Protein AF-A0A1V5FEP0-F1 (afdb_monomer_lite)

Sequence (268 aa):
MAWHTCRFVDAVAAAGKAEYPLPMFANAWLINAPTQKPGVYPSGGPVDRMLDIWMAGAPHLDALAPDIYRPDFRAVCQAYVHAGNPLVIPEARRDERCASTALYAIGEHEAVMFAPFGIDSIELPHPLTETYRALGEIAPLLLERRGKKMTAGFYQEKDQEEWTRDLGIFRLRVKTRSPLKEGAAPGGAIVVALEKDEYLIAGQGLNFEFESLDAGRPNAELLWVDEGDFRRGQWIAGRRLNGDENGHGQWINLDNTMQIVKAKIFAY

Radius of gyration: 20.27 Å; chains: 1; bounding box: 51×40×59 Å

Structure (mmCIF, N/CA/C/O backbone):
data_AF-A0A1V5FEP0-F1
#
_entry.id   AF-A0A1V5FEP0-F1
#
loop_
_atom_site.group_PDB
_atom_site.id
_atom_site.type_symbol
_atom_site.label_atom_id
_atom_site.label_alt_id
_atom_site.label_comp_id
_atom_site.label_asym_id
_atom_site.label_entity_id
_atom_site.label_seq_id
_atom_site.pdbx_PDB_ins_code
_atom_site.Cartn_x
_atom_site.Cartn_y
_atom_site.Cartn_z
_atom_site.occupancy
_atom_site.B_iso_or_equiv
_atom_site.auth_seq_id
_atom_site.auth_comp_id
_atom_site.auth_asym_id
_atom_site.auth_atom_id
_atom_site.pdbx_PDB_model_num
ATOM 1 N N . MET A 1 1 ? 12.708 7.725 -28.765 1.00 93.12 1 MET A N 1
ATOM 2 C CA . MET A 1 1 ? 13.351 6.642 -27.990 1.00 93.12 1 MET A CA 1
ATOM 3 C C . MET A 1 1 ? 12.313 5.706 -27.388 1.00 93.12 1 MET A C 1
ATOM 5 O O . MET A 1 1 ? 12.229 4.594 -27.879 1.00 93.12 1 MET A O 1
ATOM 9 N N . ALA A 1 2 ? 11.470 6.163 -26.447 1.00 97.12 2 ALA A N 1
ATOM 10 C CA . ALA A 1 2 ? 10.483 5.318 -25.751 1.00 97.12 2 ALA A CA 1
ATOM 11 C C . ALA A 1 2 ? 9.663 4.398 -26.672 1.00 97.12 2 ALA A C 1
ATOM 13 O O . ALA A 1 2 ? 9.635 3.202 -26.429 1.00 97.12 2 ALA A O 1
ATOM 14 N N . TRP A 1 3 ? 9.115 4.922 -27.778 1.00 98.25 3 TRP A N 1
ATOM 15 C CA . TRP A 1 3 ? 8.384 4.115 -28.767 1.00 98.25 3 TRP A CA 1
ATOM 16 C C . TRP A 1 3 ? 9.185 2.921 -29.313 1.00 98.25 3 TRP A C 1
ATOM 18 O O . TRP A 1 3 ? 8.680 1.810 -29.401 1.00 98.25 3 TRP A O 1
ATOM 28 N N . HIS A 1 4 ? 10.452 3.122 -29.673 1.00 98.25 4 HIS A N 1
ATOM 29 C CA . HIS A 1 4 ? 11.275 2.032 -30.201 1.00 98.25 4 HIS A CA 1
ATOM 30 C C . HIS A 1 4 ? 11.676 1.046 -29.101 1.00 98.25 4 HIS A C 1
ATOM 32 O O . HIS A 1 4 ? 11.689 -0.157 -29.346 1.00 98.25 4 HIS A O 1
ATOM 38 N N . THR A 1 5 ? 11.959 1.543 -27.893 1.00 98.38 5 THR A N 1
ATOM 39 C CA . THR A 1 5 ? 12.262 0.703 -26.729 1.00 98.38 5 THR A CA 1
ATOM 40 C C . THR A 1 5 ? 11.073 -0.187 -26.370 1.00 98.38 5 THR A C 1
ATOM 42 O O . THR A 1 5 ? 11.243 -1.400 -26.285 1.00 98.38 5 THR A O 1
ATOM 45 N N . CYS A 1 6 ? 9.868 0.373 -26.228 1.00 98.44 6 CYS A N 1
ATOM 46 C CA . CYS A 1 6 ? 8.688 -0.413 -25.872 1.00 98.44 6 CYS A CA 1
ATOM 47 C C . CYS A 1 6 ? 8.311 -1.406 -26.981 1.00 98.44 6 CYS A C 1
ATOM 49 O O . CYS A 1 6 ? 8.062 -2.563 -26.673 1.00 98.44 6 CYS A O 1
ATOM 51 N N . ARG A 1 7 ? 8.394 -1.026 -28.268 1.00 98.75 7 ARG A N 1
ATOM 52 C CA . ARG A 1 7 ? 8.186 -1.952 -29.401 1.00 98.75 7 ARG A CA 1
ATOM 53 C C . ARG A 1 7 ? 9.156 -3.136 -29.396 1.00 98.75 7 ARG A C 1
ATOM 55 O O . ARG A 1 7 ? 8.765 -4.241 -29.765 1.00 98.75 7 ARG A O 1
ATOM 62 N N . PHE A 1 8 ? 10.415 -2.905 -29.023 1.00 98.75 8 PHE A N 1
ATOM 63 C CA . PHE A 1 8 ? 11.402 -3.976 -28.893 1.00 98.75 8 PHE A CA 1
ATOM 64 C C . PHE A 1 8 ? 11.050 -4.908 -27.730 1.00 98.75 8 PHE A C 1
ATOM 66 O O . PHE A 1 8 ? 10.985 -6.120 -27.918 1.00 98.75 8 PHE A O 1
ATOM 73 N N . VAL A 1 9 ? 10.779 -4.344 -26.548 1.00 98.75 9 VAL A N 1
ATOM 74 C CA . VAL A 1 9 ? 10.397 -5.117 -25.356 1.00 98.75 9 VAL A CA 1
ATOM 75 C C . VAL A 1 9 ? 9.117 -5.918 -25.607 1.00 98.75 9 VAL A C 1
ATOM 77 O O . VAL A 1 9 ? 9.045 -7.081 -25.229 1.00 98.75 9 VAL A O 1
ATOM 80 N N . ASP A 1 10 ? 8.146 -5.346 -26.316 1.00 98.88 10 ASP A N 1
ATOM 81 C CA . ASP A 1 10 ? 6.913 -6.024 -26.715 1.00 98.88 10 ASP A CA 1
ATOM 82 C C . ASP A 1 10 ? 7.162 -7.249 -27.591 1.00 98.88 10 ASP A C 1
ATOM 84 O O . ASP A 1 10 ? 6.561 -8.291 -27.368 1.00 98.88 10 ASP A O 1
ATOM 88 N N . ALA A 1 11 ? 8.065 -7.146 -28.571 1.00 98.88 11 ALA A N 1
ATOM 89 C CA . ALA A 1 11 ? 8.408 -8.279 -29.426 1.00 98.88 11 ALA A CA 1
ATOM 90 C C . ALA A 1 11 ? 9.018 -9.432 -28.611 1.00 98.88 11 ALA A C 1
ATOM 92 O O . ALA A 1 11 ? 8.712 -10.596 -28.867 1.00 98.88 11 ALA A O 1
ATOM 93 N N . VAL A 1 12 ? 9.834 -9.109 -27.600 1.00 98.81 12 VAL A N 1
ATOM 94 C CA . VAL A 1 12 ? 10.383 -10.094 -26.656 1.00 98.81 12 VAL A CA 1
ATOM 95 C C . VAL A 1 12 ? 9.274 -10.698 -25.791 1.00 98.81 12 VAL A C 1
ATOM 97 O O . VAL A 1 12 ? 9.203 -11.920 -25.667 1.00 98.81 12 VAL A O 1
ATOM 100 N N . ALA A 1 13 ? 8.384 -9.872 -25.234 1.00 98.81 13 ALA A N 1
ATOM 101 C CA . ALA A 1 13 ? 7.265 -10.330 -24.412 1.00 98.81 13 ALA A CA 1
ATOM 102 C C . ALA A 1 13 ? 6.304 -11.235 -25.200 1.00 98.81 13 ALA A C 1
ATOM 104 O O . ALA A 1 13 ? 5.928 -12.301 -24.718 1.00 98.81 13 ALA A O 1
ATOM 105 N N . ALA A 1 14 ? 5.963 -10.860 -26.435 1.00 98.88 14 ALA A N 1
ATOM 106 C CA . ALA A 1 14 ? 5.117 -11.646 -27.329 1.00 98.88 14 ALA A CA 1
ATOM 107 C C . ALA A 1 14 ? 5.735 -13.016 -27.640 1.00 98.88 14 ALA A C 1
ATOM 109 O O . ALA A 1 14 ? 5.053 -14.035 -27.531 1.00 98.88 14 ALA A O 1
ATOM 110 N N . ALA A 1 15 ? 7.032 -13.053 -27.970 1.00 98.88 15 ALA A N 1
ATOM 111 C CA . ALA A 1 15 ? 7.745 -14.304 -28.218 1.00 98.88 15 ALA A CA 1
ATOM 112 C C . ALA A 1 15 ? 7.788 -15.194 -26.965 1.00 98.88 15 ALA A C 1
ATOM 114 O O . ALA A 1 15 ? 7.505 -16.384 -27.048 1.00 98.88 15 ALA A O 1
ATOM 115 N N . GLY A 1 16 ? 8.071 -14.622 -25.790 1.00 98.81 16 GLY A N 1
ATOM 116 C CA . GLY A 1 16 ? 8.076 -15.370 -24.532 1.00 98.81 16 GLY A CA 1
ATOM 117 C C . GLY A 1 16 ? 6.695 -15.918 -24.160 1.00 98.81 16 GLY A C 1
ATOM 118 O O . GLY A 1 16 ? 6.576 -17.083 -23.788 1.00 98.81 16 GLY A O 1
ATOM 119 N N . LYS A 1 17 ? 5.636 -15.113 -24.314 1.00 98.81 17 LYS A N 1
ATOM 120 C CA . LYS A 1 17 ? 4.258 -15.542 -24.037 1.00 98.81 17 LYS A CA 1
ATOM 121 C C . LYS A 1 17 ? 3.748 -16.605 -25.015 1.00 98.81 17 LYS A C 1
ATOM 123 O O . LYS A 1 17 ? 2.885 -17.386 -24.622 1.00 98.81 17 LYS A O 1
ATOM 128 N N . ALA A 1 18 ? 4.266 -16.654 -26.246 1.00 98.75 18 ALA A N 1
ATOM 129 C CA . ALA A 1 18 ? 3.945 -17.712 -27.205 1.00 98.75 18 ALA A CA 1
ATOM 130 C C . ALA A 1 18 ? 4.449 -19.093 -26.747 1.00 98.75 18 ALA A C 1
ATOM 132 O O . ALA A 1 18 ? 3.792 -20.094 -27.019 1.00 98.75 18 ALA A O 1
ATOM 133 N N . GLU A 1 19 ? 5.568 -19.134 -26.018 1.00 98.75 19 GLU A N 1
ATOM 134 C CA . GLU A 1 19 ? 6.111 -20.364 -25.428 1.00 98.75 19 GLU A CA 1
ATOM 135 C C . GLU A 1 19 ? 5.459 -20.685 -24.076 1.00 98.75 19 GLU A C 1
ATOM 137 O O . GLU A 1 19 ? 5.030 -21.813 -23.831 1.00 98.75 19 GLU A O 1
ATOM 142 N N . TYR A 1 20 ? 5.373 -19.694 -23.180 1.00 98.50 20 TYR A N 1
ATOM 143 C CA . TYR A 1 20 ? 4.755 -19.862 -21.867 1.00 98.50 20 TYR A CA 1
ATOM 144 C C . TYR A 1 20 ? 4.171 -18.536 -21.342 1.00 98.50 20 TYR A C 1
ATOM 146 O O . TYR A 1 20 ? 4.926 -17.628 -20.978 1.00 98.50 20 TYR A O 1
ATOM 154 N N . PRO A 1 21 ? 2.832 -18.389 -21.272 1.00 98.19 21 PRO A N 1
ATOM 155 C CA . PRO A 1 21 ? 2.166 -17.102 -21.066 1.00 98.19 21 PRO A CA 1
ATOM 156 C C . PRO A 1 21 ? 2.131 -16.657 -19.593 1.00 98.19 21 PRO A C 1
ATOM 158 O O . PRO A 1 21 ? 1.067 -16.400 -19.032 1.00 98.19 21 PRO A O 1
ATOM 161 N N . LEU A 1 22 ? 3.294 -16.536 -18.950 1.00 98.50 22 LEU A N 1
ATOM 162 C CA . LEU A 1 22 ? 3.397 -15.920 -17.624 1.00 98.50 22 LEU A CA 1
ATOM 163 C C . LEU A 1 22 ? 3.111 -14.410 -17.681 1.00 98.50 22 LEU A C 1
ATOM 165 O O . LEU A 1 22 ? 3.344 -13.782 -18.722 1.00 98.50 22 LEU A O 1
ATOM 169 N N . PRO A 1 23 ? 2.644 -13.803 -16.572 1.00 98.38 23 PRO A N 1
ATOM 170 C CA . PRO A 1 23 ? 2.617 -12.354 -16.433 1.00 98.38 23 PRO A CA 1
ATOM 171 C C . PRO A 1 23 ? 4.016 -11.748 -16.601 1.00 98.38 23 PRO A C 1
ATOM 173 O O . PRO A 1 23 ? 4.990 -12.261 -16.050 1.00 98.38 23 PRO A O 1
ATOM 176 N N . MET A 1 24 ? 4.115 -10.656 -17.354 1.00 98.75 24 MET A N 1
ATOM 177 C CA . MET A 1 24 ? 5.352 -9.933 -17.639 1.00 98.75 24 MET A CA 1
ATOM 178 C C . MET A 1 24 ? 5.153 -8.440 -17.390 1.00 98.75 24 MET A C 1
ATOM 180 O O . MET A 1 24 ? 4.094 -7.886 -17.676 1.00 98.75 24 MET A O 1
ATOM 184 N N . PHE A 1 25 ? 6.187 -7.772 -16.892 1.00 98.62 25 PHE A N 1
ATOM 185 C CA . PHE A 1 25 ? 6.181 -6.329 -16.677 1.00 98.62 25 PHE A CA 1
ATOM 186 C C . PHE A 1 25 ? 7.517 -5.716 -17.092 1.00 98.62 25 PHE A C 1
ATOM 188 O O . PHE A 1 25 ? 8.520 -6.418 -17.217 1.00 98.62 25 PHE A O 1
ATOM 195 N N . ALA A 1 26 ? 7.528 -4.399 -17.287 1.00 98.56 26 ALA A N 1
ATOM 196 C CA . ALA A 1 26 ? 8.756 -3.622 -17.431 1.00 98.56 26 ALA A CA 1
ATOM 197 C C . ALA A 1 26 ? 8.890 -2.655 -16.253 1.00 98.56 26 ALA A C 1
ATOM 199 O O . ALA A 1 26 ? 7.959 -1.896 -15.969 1.00 98.56 26 ALA A O 1
ATOM 200 N N . ASN A 1 27 ? 10.039 -2.684 -15.576 1.00 98.19 27 ASN A N 1
ATOM 201 C CA . ASN A 1 27 ? 10.326 -1.754 -14.493 1.00 98.19 27 ASN A CA 1
ATOM 202 C C . ASN A 1 27 ? 10.841 -0.402 -15.009 1.00 98.19 27 ASN A C 1
ATOM 204 O O . ASN A 1 27 ? 11.353 -0.280 -16.128 1.00 98.19 27 ASN A O 1
ATOM 208 N N . ALA A 1 28 ? 10.677 0.633 -14.191 1.00 97.88 28 ALA A N 1
ATOM 209 C CA . ALA A 1 28 ? 11.000 2.006 -14.526 1.00 97.88 28 ALA A CA 1
ATOM 210 C C . ALA A 1 28 ? 11.952 2.618 -13.500 1.00 97.88 28 ALA A C 1
ATOM 212 O O . ALA A 1 28 ? 11.555 2.954 -12.382 1.00 97.88 28 ALA A O 1
ATOM 213 N N . TRP A 1 29 ? 13.164 2.935 -13.958 1.00 96.06 29 TRP A N 1
ATOM 214 C CA . TRP A 1 29 ? 14.006 3.913 -13.282 1.00 96.06 29 TRP A CA 1
ATOM 215 C C . TRP A 1 29 ? 13.354 5.296 -13.399 1.00 96.06 29 TRP A C 1
ATOM 217 O O . TRP A 1 29 ? 13.351 5.935 -14.458 1.00 96.06 29 TRP A O 1
ATOM 227 N N . LEU A 1 30 ? 12.813 5.765 -12.277 1.00 95.44 30 LEU A N 1
ATOM 228 C CA . LEU A 1 30 ? 12.080 7.021 -12.180 1.00 95.44 30 LEU A CA 1
ATOM 229 C C . LEU A 1 30 ? 12.950 8.264 -12.390 1.00 95.44 30 LEU A C 1
ATOM 231 O O . LEU A 1 30 ? 14.139 8.322 -12.077 1.00 95.44 30 LEU A O 1
ATOM 235 N N . ILE A 1 31 ? 12.303 9.321 -12.865 1.00 92.19 31 ILE A N 1
ATOM 236 C CA . ILE A 1 31 ? 12.893 10.656 -12.909 1.00 92.19 31 ILE A CA 1
ATOM 237 C C . ILE A 1 31 ? 12.947 11.194 -11.475 1.00 92.19 31 ILE A C 1
ATOM 239 O O . ILE A 1 31 ? 11.934 11.166 -10.780 1.00 92.19 31 ILE A O 1
ATOM 243 N N . ASN A 1 32 ? 14.100 11.700 -11.032 1.00 86.88 32 ASN A N 1
ATOM 244 C CA . ASN A 1 32 ? 14.289 12.154 -9.647 1.00 86.88 32 ASN A CA 1
ATOM 245 C C . ASN A 1 32 ? 13.958 13.637 -9.440 1.00 86.88 32 ASN A C 1
ATOM 247 O O . ASN A 1 32 ? 13.706 14.059 -8.316 1.00 86.88 32 ASN A O 1
ATOM 251 N N . ALA A 1 33 ? 13.954 14.434 -10.510 1.00 83.69 33 ALA A N 1
ATOM 252 C CA . ALA A 1 33 ? 13.556 15.836 -10.464 1.00 83.69 33 ALA A CA 1
ATOM 253 C C . ALA A 1 33 ? 12.775 16.217 -11.732 1.00 83.69 33 ALA A C 1
ATOM 255 O O . ALA A 1 33 ? 13.208 15.850 -12.827 1.00 83.69 33 ALA A O 1
ATOM 256 N N . PRO A 1 34 ? 11.688 17.008 -11.646 1.00 79.19 34 PRO A N 1
ATOM 257 C CA . PRO A 1 34 ? 10.898 17.402 -12.820 1.00 79.19 34 PRO A CA 1
ATOM 258 C C . PRO A 1 34 ? 11.720 18.067 -13.937 1.00 79.19 34 PRO A C 1
ATOM 260 O O . PRO A 1 34 ? 11.423 17.914 -15.121 1.00 79.19 34 PRO A O 1
ATOM 263 N N . THR A 1 35 ? 12.788 18.777 -13.566 1.00 87.06 35 THR A N 1
ATOM 264 C CA . THR A 1 35 ? 13.702 19.481 -14.479 1.00 87.06 35 THR A CA 1
ATOM 265 C C . THR A 1 35 ? 14.776 18.580 -15.097 1.00 87.06 35 THR A C 1
ATOM 267 O O . THR A 1 35 ? 15.526 19.024 -15.971 1.00 87.06 35 THR A O 1
ATOM 270 N N . GLN A 1 36 ? 14.872 17.318 -14.670 1.00 89.44 36 GLN A N 1
ATOM 271 C CA . GLN A 1 36 ? 15.871 16.380 -15.164 1.00 89.44 36 GLN A CA 1
ATOM 272 C C . GLN A 1 36 ? 15.595 16.040 -16.636 1.00 89.44 36 GLN A C 1
ATOM 274 O O . GLN A 1 36 ? 14.531 15.533 -17.019 1.00 89.44 36 GLN A O 1
ATOM 279 N N . LYS A 1 37 ? 16.584 16.333 -17.484 1.00 91.31 37 LYS A N 1
ATOM 280 C CA . LYS A 1 37 ? 16.488 16.140 -18.932 1.00 91.31 37 LYS A CA 1
ATOM 281 C C . LYS A 1 37 ? 16.623 14.654 -19.305 1.00 91.31 37 LYS A C 1
ATOM 283 O O . LYS A 1 37 ? 17.386 13.932 -18.656 1.00 91.31 37 LYS A O 1
ATOM 288 N N . PRO A 1 38 ? 15.929 14.187 -20.362 1.00 89.75 38 PRO A N 1
ATOM 289 C CA . PRO A 1 38 ? 16.172 12.873 -20.952 1.00 89.75 38 PRO A CA 1
ATOM 290 C C . PRO A 1 38 ? 17.660 12.677 -21.264 1.00 89.75 38 PRO A C 1
ATOM 292 O O . PRO A 1 38 ? 18.295 13.578 -21.806 1.00 89.75 38 PRO A O 1
ATOM 295 N N . GLY A 1 39 ? 18.210 11.521 -20.886 1.00 87.88 39 GLY A N 1
ATOM 296 C CA . GLY A 1 39 ? 19.640 11.214 -21.005 1.00 87.88 39 GLY A CA 1
ATOM 297 C C . GLY A 1 39 ? 20.430 11.434 -19.711 1.00 87.88 39 GLY A C 1
ATOM 298 O O . GLY A 1 39 ? 21.485 10.833 -19.554 1.00 87.88 39 GLY A O 1
ATOM 299 N N . VAL A 1 40 ? 19.906 12.225 -18.763 1.00 90.38 40 VAL A N 1
ATOM 300 C CA . VAL A 1 40 ? 20.414 12.268 -17.376 1.00 90.38 40 VAL A CA 1
ATOM 301 C C . VAL A 1 40 ? 19.796 11.142 -16.539 1.00 90.38 40 VAL A C 1
ATOM 303 O O . VAL A 1 40 ? 20.449 10.583 -15.669 1.00 90.38 40 VAL A O 1
ATOM 306 N N . TYR A 1 41 ? 18.530 10.815 -16.795 1.00 89.94 41 TYR A N 1
ATOM 307 C CA . TYR A 1 41 ? 17.916 9.536 -16.419 1.00 89.94 41 TYR A CA 1
ATOM 308 C C . TYR A 1 41 ? 17.877 8.637 -17.672 1.00 89.94 41 TYR A C 1
ATOM 310 O O . TYR A 1 41 ? 17.944 9.181 -18.788 1.00 89.94 41 TYR A O 1
ATOM 318 N N . PRO A 1 42 ? 17.754 7.301 -17.539 1.00 90.44 42 PRO A N 1
ATOM 319 C CA . PRO A 1 42 ? 17.714 6.392 -18.686 1.00 90.44 42 PRO A CA 1
ATOM 320 C C . PRO A 1 42 ? 16.485 6.676 -19.562 1.00 90.44 42 PRO A C 1
ATOM 322 O O . PRO A 1 42 ? 15.363 6.236 -19.308 1.00 90.44 42 PRO A O 1
ATOM 325 N N . SER A 1 43 ? 16.696 7.474 -20.610 1.00 94.25 43 SER A N 1
ATOM 326 C CA . SER A 1 43 ? 15.636 7.866 -21.530 1.00 94.25 43 SER A CA 1
ATOM 327 C C . SER A 1 43 ? 15.167 6.658 -22.328 1.00 94.25 43 SER A C 1
ATOM 329 O O . SER A 1 43 ? 15.967 5.966 -22.948 1.00 94.25 43 SER A O 1
ATOM 331 N N . GLY A 1 44 ? 13.855 6.449 -22.358 1.00 95.56 44 GLY A N 1
ATOM 332 C CA . GLY A 1 44 ? 13.233 5.354 -23.092 1.00 95.56 44 GLY A CA 1
ATOM 333 C C . GLY A 1 44 ? 12.352 4.483 -22.213 1.00 95.56 44 GLY A C 1
ATOM 334 O O . GLY A 1 44 ? 11.371 3.977 -22.737 1.00 95.56 44 GLY A O 1
ATOM 335 N N . GLY A 1 45 ? 12.641 4.377 -20.911 1.00 97.38 45 GLY A N 1
ATOM 336 C CA . GLY A 1 45 ? 11.880 3.554 -19.963 1.00 97.38 45 GLY A CA 1
ATOM 337 C C . GLY A 1 45 ? 10.431 4.015 -19.717 1.00 97.38 45 GLY A C 1
ATOM 338 O O . GLY A 1 45 ? 10.078 5.142 -20.096 1.00 97.38 45 GLY A O 1
ATOM 339 N N . PRO A 1 46 ? 9.606 3.171 -19.064 1.00 97.50 46 PRO A N 1
ATOM 340 C CA . PRO A 1 46 ? 8.190 3.430 -18.791 1.00 97.50 46 PRO A CA 1
ATOM 341 C C . PRO A 1 46 ? 7.981 4.377 -17.602 1.00 97.50 46 PRO A C 1
ATOM 343 O O . PRO A 1 46 ? 7.237 4.082 -16.678 1.00 97.50 46 PRO A O 1
ATOM 346 N N . VAL A 1 47 ? 8.657 5.527 -17.617 1.00 96.38 47 VAL A N 1
ATOM 347 C CA . VAL A 1 47 ? 8.443 6.590 -16.624 1.00 96.38 47 VAL A CA 1
ATOM 348 C C . VAL A 1 47 ? 7.014 7.135 -16.714 1.00 96.38 47 VAL A C 1
ATOM 350 O O . VAL A 1 47 ? 6.415 7.100 -17.788 1.00 96.38 47 VAL A O 1
ATOM 353 N N . ASP A 1 48 ? 6.513 7.709 -15.620 1.00 94.00 48 ASP A N 1
ATOM 354 C CA . ASP A 1 48 ? 5.169 8.300 -15.478 1.00 94.00 48 ASP A CA 1
ATOM 355 C C . ASP A 1 48 ? 4.683 9.095 -16.709 1.00 94.00 48 ASP A C 1
ATOM 357 O O . ASP A 1 48 ? 3.617 8.829 -17.257 1.00 94.00 48 ASP A O 1
ATOM 361 N N . ARG A 1 49 ? 5.501 10.010 -17.238 1.00 93.38 49 ARG A N 1
ATOM 362 C CA . ARG A 1 49 ? 5.157 10.829 -18.416 1.00 93.38 49 ARG A CA 1
ATOM 363 C C . ARG A 1 49 ? 5.124 10.079 -19.755 1.00 93.38 49 ARG A C 1
ATOM 365 O O . ARG A 1 49 ? 4.780 10.679 -20.767 1.00 93.38 49 ARG A O 1
ATOM 372 N N . MET A 1 50 ? 5.556 8.820 -19.793 1.00 96.56 50 MET A N 1
ATOM 373 C CA . MET A 1 50 ? 5.634 7.973 -20.992 1.00 96.56 50 MET A CA 1
ATOM 374 C C . MET A 1 50 ? 4.728 6.737 -20.909 1.00 96.56 50 MET A C 1
ATOM 376 O O . MET A 1 50 ? 4.778 5.913 -21.824 1.00 96.56 50 MET A O 1
ATOM 380 N N . LEU A 1 51 ? 3.909 6.605 -19.860 1.00 97.88 51 LEU A N 1
ATOM 381 C CA . LEU A 1 51 ? 3.047 5.439 -19.655 1.00 97.88 51 LEU A CA 1
ATOM 382 C C . LEU A 1 51 ? 2.131 5.178 -20.856 1.00 97.88 51 LEU A C 1
ATOM 384 O O . LEU A 1 51 ? 2.135 4.065 -21.368 1.00 97.88 51 LEU A O 1
ATOM 388 N N . ASP A 1 52 ? 1.458 6.199 -21.394 1.00 98.25 52 ASP A N 1
ATOM 389 C CA . ASP A 1 52 ? 0.570 6.042 -22.561 1.00 98.25 52 ASP A CA 1
ATOM 390 C C . ASP A 1 52 ? 1.302 5.501 -23.801 1.00 98.25 52 ASP A C 1
ATOM 392 O O . ASP A 1 52 ? 0.792 4.645 -24.524 1.00 98.25 52 ASP A O 1
ATOM 396 N N . ILE A 1 53 ? 2.534 5.965 -24.037 1.00 98.38 53 ILE A N 1
ATOM 397 C CA . ILE A 1 53 ? 3.364 5.506 -25.160 1.00 98.38 53 ILE A CA 1
ATOM 398 C C . ILE A 1 53 ? 3.772 4.044 -24.969 1.00 98.38 53 ILE A C 1
ATOM 400 O O . ILE A 1 53 ? 3.811 3.278 -25.933 1.00 98.38 53 ILE A O 1
ATOM 404 N N . TRP A 1 54 ? 4.088 3.652 -23.735 1.00 98.62 54 TRP A N 1
ATOM 405 C CA . TRP A 1 54 ? 4.440 2.276 -23.409 1.00 98.62 54 TRP A CA 1
ATOM 406 C C . TRP A 1 54 ? 3.239 1.340 -23.481 1.00 98.62 54 TRP A C 1
ATOM 408 O O . TRP A 1 54 ? 3.360 0.285 -24.091 1.00 98.62 54 TRP A O 1
ATOM 418 N N . MET A 1 55 ? 2.078 1.743 -22.966 1.00 98.25 55 MET A N 1
ATOM 419 C CA . MET A 1 55 ? 0.842 0.961 -23.064 1.00 98.25 55 MET A CA 1
ATOM 420 C C . MET A 1 55 ? 0.418 0.755 -24.521 1.00 98.25 55 MET A C 1
ATOM 422 O O . MET A 1 55 ? 0.023 -0.343 -24.900 1.00 98.25 55 MET A O 1
ATOM 426 N N . ALA A 1 56 ? 0.559 1.780 -25.367 1.00 98.38 56 ALA A N 1
ATOM 427 C CA . ALA A 1 56 ? 0.260 1.661 -26.792 1.00 98.38 56 ALA A CA 1
ATOM 428 C C . ALA A 1 56 ? 1.296 0.819 -27.558 1.00 98.38 56 ALA A C 1
ATOM 430 O O . ALA A 1 56 ? 0.950 0.096 -28.491 1.00 98.38 56 ALA A O 1
ATOM 431 N N . GLY A 1 57 ? 2.580 0.943 -27.212 1.00 98.56 57 GLY A N 1
ATOM 432 C CA . GLY A 1 57 ? 3.666 0.300 -27.952 1.00 98.56 57 GLY A CA 1
ATOM 433 C C . GLY A 1 57 ? 4.036 -1.106 -27.472 1.00 98.56 57 GLY A C 1
ATOM 434 O O . GLY A 1 57 ? 4.667 -1.837 -28.240 1.00 98.56 57 GLY A O 1
ATOM 435 N N . ALA A 1 58 ? 3.637 -1.485 -26.254 1.00 98.69 58 ALA A N 1
ATOM 436 C CA . ALA A 1 58 ? 3.904 -2.786 -25.646 1.00 98.69 58 ALA A CA 1
ATOM 437 C C . ALA A 1 58 ? 2.659 -3.481 -25.061 1.00 98.69 58 ALA A C 1
ATOM 439 O O . ALA A 1 58 ? 2.619 -3.757 -23.860 1.00 98.69 58 ALA A O 1
ATOM 440 N N . PRO A 1 59 ? 1.648 -3.794 -25.895 1.00 98.31 59 PRO A N 1
ATOM 441 C CA . PRO A 1 59 ? 0.400 -4.413 -25.444 1.00 98.31 59 PRO A CA 1
ATOM 442 C C . PRO A 1 59 ? 0.556 -5.836 -24.881 1.00 98.31 59 PRO A C 1
ATOM 444 O O . PRO A 1 59 ? -0.381 -6.332 -24.264 1.00 98.31 59 PRO A O 1
ATOM 447 N N . HIS A 1 60 ? 1.693 -6.512 -25.088 1.00 98.75 60 HIS A N 1
ATOM 448 C CA . HIS A 1 60 ? 1.949 -7.829 -24.497 1.00 98.75 60 HIS A CA 1
ATOM 449 C C . HIS A 1 60 ? 2.538 -7.760 -23.079 1.00 98.75 60 HIS A C 1
ATOM 451 O O . HIS A 1 60 ? 2.775 -8.810 -22.487 1.00 98.75 60 HIS A O 1
ATOM 457 N N . LEU A 1 61 ? 2.798 -6.572 -22.521 1.00 98.69 61 LEU A N 1
ATOM 458 C CA . LEU A 1 61 ? 3.140 -6.428 -21.102 1.00 98.69 61 LEU A CA 1
ATOM 459 C C . LEU A 1 61 ? 1.868 -6.287 -20.261 1.00 98.69 61 LEU A C 1
ATOM 461 O O . LEU A 1 61 ? 0.956 -5.550 -20.624 1.00 98.69 61 LEU A O 1
ATOM 465 N N . ASP A 1 62 ? 1.834 -6.955 -19.109 1.00 98.50 62 ASP A N 1
ATOM 466 C CA . ASP A 1 62 ? 0.695 -6.927 -18.184 1.00 98.50 62 ASP A CA 1
ATOM 467 C C . ASP A 1 62 ? 0.786 -5.771 -17.176 1.00 98.50 62 ASP A C 1
ATOM 469 O O . ASP A 1 62 ? -0.219 -5.399 -16.569 1.00 98.50 62 ASP A O 1
ATOM 473 N N . ALA A 1 63 ? 1.986 -5.211 -16.971 1.00 98.50 63 ALA A N 1
ATOM 474 C CA . ALA A 1 63 ? 2.189 -4.052 -16.109 1.00 98.50 63 ALA A CA 1
ATOM 475 C C . ALA A 1 63 ? 3.410 -3.206 -16.503 1.00 98.50 63 ALA A C 1
ATOM 477 O O . ALA A 1 63 ? 4.426 -3.701 -17.002 1.00 98.50 63 ALA A O 1
ATOM 478 N N . LEU A 1 64 ? 3.325 -1.919 -16.187 1.00 98.69 64 LEU A N 1
ATOM 479 C CA . LEU A 1 64 ? 4.438 -0.979 -16.125 1.00 98.69 64 LEU A CA 1
ATOM 480 C C . LEU A 1 64 ? 4.671 -0.632 -14.656 1.00 98.69 64 LEU A C 1
ATOM 482 O O . LEU A 1 64 ? 3.731 -0.265 -13.948 1.00 98.69 64 LEU A O 1
ATOM 486 N N . ALA A 1 65 ? 5.903 -0.789 -14.190 1.00 98.69 65 ALA A N 1
ATOM 487 C CA . ALA A 1 65 ? 6.182 -0.956 -12.771 1.00 98.69 65 ALA A CA 1
ATOM 488 C C . ALA A 1 65 ? 7.234 0.054 -12.278 1.00 98.69 65 ALA A C 1
ATOM 490 O O . ALA A 1 65 ? 8.322 0.105 -12.848 1.00 98.69 65 ALA A O 1
ATOM 491 N N . PRO A 1 66 ? 6.965 0.884 -11.258 1.00 98.50 66 PRO A N 1
ATOM 492 C CA . PRO A 1 66 ? 7.952 1.843 -10.775 1.00 98.50 66 PRO A CA 1
ATOM 493 C C . PRO A 1 66 ? 8.959 1.228 -9.798 1.00 98.50 66 PRO A C 1
ATOM 495 O O . PRO A 1 66 ? 8.568 0.546 -8.851 1.00 98.50 66 PRO A O 1
ATOM 498 N N . ASP A 1 67 ? 10.232 1.601 -9.943 1.00 98.50 67 ASP A N 1
ATOM 499 C CA . ASP A 1 67 ? 11.256 1.378 -8.916 1.00 98.50 67 ASP A CA 1
ATOM 500 C C . ASP A 1 67 ? 11.262 2.572 -7.946 1.00 98.50 67 ASP A C 1
ATOM 502 O O . ASP A 1 67 ? 11.763 3.661 -8.260 1.00 98.50 67 ASP A O 1
ATOM 506 N N . ILE A 1 68 ? 10.647 2.420 -6.768 1.00 97.50 68 ILE A N 1
ATOM 507 C CA . ILE A 1 68 ? 10.336 3.554 -5.886 1.00 97.50 68 ILE A CA 1
ATOM 508 C C . ILE A 1 68 ? 11.393 3.743 -4.791 1.00 97.50 68 ILE A C 1
ATOM 510 O O . ILE A 1 68 ? 11.287 3.234 -3.674 1.00 97.50 68 ILE A O 1
ATOM 514 N N . TYR A 1 69 ? 12.378 4.594 -5.083 1.00 95.19 69 TYR A N 1
ATOM 515 C CA . TYR A 1 69 ? 13.360 5.087 -4.100 1.00 95.19 69 TYR A CA 1
ATOM 516 C C . TYR A 1 69 ? 13.136 6.544 -3.668 1.00 95.19 69 TYR A C 1
ATOM 518 O O . TYR A 1 69 ? 13.805 7.040 -2.752 1.00 95.19 69 TYR A O 1
ATOM 526 N N . ARG A 1 70 ? 12.202 7.227 -4.340 1.00 91.75 70 ARG A N 1
ATOM 527 C CA . ARG A 1 70 ? 11.860 8.634 -4.123 1.00 91.75 70 ARG A CA 1
ATOM 528 C C . ARG A 1 70 ? 11.082 8.844 -2.814 1.00 91.75 70 ARG A C 1
ATOM 530 O O . ARG A 1 70 ? 10.384 7.933 -2.372 1.00 91.75 70 ARG A O 1
ATOM 537 N N . PRO A 1 71 ? 11.181 10.037 -2.199 1.00 89.00 71 PRO A N 1
ATOM 538 C CA . PRO A 1 71 ? 10.459 10.345 -0.966 1.00 89.00 71 PRO A CA 1
ATOM 539 C C . PRO A 1 71 ? 8.948 10.527 -1.168 1.00 89.00 71 PRO A C 1
ATOM 541 O O . PRO A 1 71 ? 8.199 10.301 -0.226 1.00 89.00 71 PRO A O 1
ATOM 544 N N . ASP A 1 72 ? 8.495 10.910 -2.364 1.00 91.12 72 ASP A N 1
ATOM 545 C CA . ASP A 1 72 ? 7.083 11.136 -2.696 1.00 91.12 72 ASP A CA 1
ATOM 546 C C . ASP A 1 72 ? 6.379 9.842 -3.136 1.00 91.12 72 ASP A C 1
ATOM 548 O O . ASP A 1 72 ? 5.807 9.730 -4.224 1.00 91.12 72 ASP A O 1
ATOM 552 N N . PHE A 1 73 ? 6.450 8.832 -2.269 1.00 95.12 73 PHE A N 1
ATOM 553 C CA . PHE A 1 73 ? 5.981 7.474 -2.531 1.00 95.12 73 PHE A CA 1
ATOM 554 C C . PHE A 1 73 ? 4.511 7.440 -2.972 1.00 95.12 73 PHE A C 1
ATOM 556 O O . PHE A 1 73 ? 4.159 6.744 -3.931 1.00 95.12 73 PHE A O 1
ATOM 563 N N . ARG A 1 74 ? 3.647 8.222 -2.308 1.00 95.38 74 ARG A N 1
ATOM 564 C CA . ARG A 1 74 ? 2.206 8.254 -2.607 1.00 95.38 74 ARG A CA 1
ATOM 565 C C . ARG A 1 74 ? 1.916 8.778 -4.010 1.00 95.38 74 ARG A C 1
ATOM 567 O O . ARG A 1 74 ? 1.077 8.203 -4.705 1.00 95.38 74 ARG A O 1
ATOM 574 N N . ALA A 1 75 ? 2.617 9.833 -4.422 1.00 95.00 75 ALA A N 1
ATOM 575 C CA . ALA A 1 75 ? 2.461 10.443 -5.740 1.00 95.00 75 ALA A CA 1
ATOM 576 C C . ALA A 1 75 ? 2.901 9.484 -6.852 1.00 95.00 75 ALA A C 1
ATOM 578 O O . ALA A 1 75 ? 2.211 9.355 -7.862 1.00 95.00 75 ALA A O 1
ATOM 579 N N . VAL A 1 76 ? 4.000 8.753 -6.637 1.00 97.06 76 VAL A N 1
ATOM 580 C CA . VAL A 1 76 ? 4.462 7.732 -7.583 1.00 97.06 76 VAL A CA 1
ATOM 581 C C . VAL A 1 76 ? 3.448 6.592 -7.703 1.00 97.06 76 VAL A C 1
ATOM 583 O O . VAL A 1 76 ? 3.091 6.236 -8.820 1.00 97.06 76 VAL A O 1
ATOM 586 N N . CYS A 1 77 ? 2.924 6.059 -6.593 1.00 98.00 77 CYS A N 1
ATOM 587 C CA . CYS A 1 77 ? 1.880 5.026 -6.653 1.00 98.00 77 CYS A CA 1
ATOM 588 C C . CYS A 1 77 ? 0.672 5.500 -7.474 1.00 98.00 77 CYS A C 1
ATOM 590 O O . CYS A 1 77 ? 0.241 4.813 -8.397 1.00 98.00 77 CYS A O 1
ATOM 592 N N . GLN A 1 78 ? 0.184 6.712 -7.192 1.00 96.94 78 GLN A N 1
ATOM 593 C CA . GLN A 1 78 ? -0.956 7.298 -7.894 1.00 96.94 78 GLN A CA 1
ATOM 594 C C . GLN A 1 78 ? -0.703 7.479 -9.396 1.00 96.94 78 GLN A C 1
ATOM 596 O O . GLN A 1 78 ? -1.622 7.288 -10.190 1.00 96.94 78 GLN A O 1
ATOM 601 N N . ALA A 1 79 ? 0.521 7.839 -9.789 1.00 97.56 79 ALA A N 1
ATOM 602 C CA . ALA A 1 79 ? 0.887 8.012 -11.191 1.00 97.56 79 ALA A CA 1
ATOM 603 C C . ALA A 1 79 ? 0.918 6.687 -11.972 1.00 97.56 79 ALA A C 1
ATOM 605 O O . ALA A 1 79 ? 0.692 6.700 -13.177 1.00 97.56 79 ALA A O 1
ATOM 606 N N . TYR A 1 80 ? 1.188 5.556 -11.311 1.00 98.44 80 TYR A N 1
ATOM 607 C CA . TYR A 1 80 ? 1.253 4.239 -11.957 1.00 98.44 80 TYR A CA 1
ATOM 608 C C . TYR A 1 80 ? -0.059 3.450 -11.894 1.00 98.44 80 TYR A C 1
ATOM 610 O O . TYR A 1 80 ? -0.235 2.525 -12.688 1.00 98.44 80 TYR A O 1
ATOM 618 N N . VAL A 1 81 ? -1.013 3.838 -11.042 1.00 96.81 81 VAL A N 1
ATOM 619 C CA . VAL A 1 81 ? -2.423 3.419 -11.166 1.00 96.81 81 VAL A CA 1
ATOM 620 C C . VAL A 1 81 ? -3.078 4.229 -12.289 1.00 96.81 81 VAL A C 1
ATOM 622 O O . VAL A 1 81 ? -3.901 5.118 -12.074 1.00 96.81 81 VAL A O 1
ATOM 625 N N . HIS A 1 82 ? -2.656 3.942 -13.518 1.00 96.31 82 HIS A N 1
ATOM 626 C CA . HIS A 1 82 ? -3.001 4.702 -14.717 1.00 96.31 82 HIS A CA 1
ATOM 627 C C . HIS A 1 82 ? -3.645 3.798 -15.762 1.00 96.31 82 HIS A C 1
ATOM 629 O O . HIS A 1 82 ? -3.116 2.734 -16.063 1.00 96.31 82 HIS A O 1
ATOM 635 N N . ALA A 1 83 ? -4.789 4.213 -16.313 1.00 95.31 83 ALA A N 1
ATOM 636 C CA . ALA A 1 83 ? -5.471 3.537 -17.425 1.00 95.31 83 ALA A CA 1
ATOM 637 C C . ALA A 1 83 ? -5.633 2.001 -17.281 1.00 95.31 83 ALA A C 1
ATOM 639 O O . ALA A 1 83 ? -5.566 1.266 -18.263 1.00 95.31 83 ALA A O 1
ATOM 640 N N . GLY A 1 84 ? -5.869 1.505 -16.060 1.00 94.81 84 GLY A N 1
ATOM 641 C CA . GLY A 1 84 ? -6.044 0.071 -15.784 1.00 94.81 84 GLY A CA 1
ATOM 642 C C . GLY A 1 84 ? -4.748 -0.710 -15.535 1.00 94.81 84 GLY A C 1
ATOM 643 O O . GLY A 1 84 ? -4.819 -1.910 -15.280 1.00 94.81 84 GLY A O 1
ATOM 644 N N . ASN A 1 85 ? -3.586 -0.052 -15.551 1.00 98.12 85 ASN A N 1
ATOM 645 C CA . ASN A 1 85 ? -2.316 -0.649 -15.146 1.00 98.12 85 ASN A CA 1
ATOM 646 C C . ASN A 1 85 ? -2.368 -1.081 -13.671 1.00 98.12 85 ASN A C 1
ATOM 648 O O . ASN A 1 85 ? -2.634 -0.238 -12.805 1.00 98.12 85 ASN A O 1
ATOM 652 N N . PRO A 1 86 ? -2.120 -2.364 -13.351 1.00 97.62 86 PRO A N 1
ATOM 653 C CA . PRO A 1 86 ? -2.022 -2.794 -11.967 1.00 97.62 86 PRO A CA 1
ATOM 654 C C . PRO A 1 86 ? -0.751 -2.218 -11.337 1.00 97.62 86 PRO A C 1
ATOM 656 O O . PRO A 1 86 ? 0.310 -2.188 -11.961 1.00 97.62 86 PRO A O 1
ATOM 659 N N . LEU A 1 87 ? -0.832 -1.804 -10.071 1.00 98.56 87 LEU A N 1
ATOM 660 C CA . LEU A 1 87 ? 0.351 -1.337 -9.358 1.00 98.56 87 LEU A CA 1
ATOM 661 C C . LEU A 1 87 ? 1.241 -2.529 -8.972 1.00 98.56 87 LEU A C 1
ATOM 663 O O . LEU A 1 87 ? 0.886 -3.338 -8.112 1.00 98.56 87 LEU A O 1
ATOM 667 N N . VAL A 1 88 ? 2.400 -2.620 -9.622 1.00 98.62 88 VAL A N 1
ATOM 668 C CA . VAL A 1 88 ? 3.486 -3.572 -9.342 1.00 98.62 88 VAL A CA 1
ATOM 669 C C . VAL A 1 88 ? 4.695 -2.756 -8.905 1.00 98.62 88 VAL A C 1
ATOM 671 O O . VAL A 1 88 ? 5.186 -1.965 -9.697 1.00 98.62 88 VAL A O 1
ATOM 674 N N . ILE A 1 89 ? 5.189 -2.942 -7.682 1.00 98.81 89 ILE A N 1
ATOM 675 C CA . ILE A 1 89 ? 6.381 -2.247 -7.170 1.00 98.81 89 ILE A CA 1
ATOM 676 C C . ILE A 1 89 ? 7.502 -3.285 -6.995 1.00 98.81 89 ILE A C 1
ATOM 678 O O . ILE A 1 89 ? 7.595 -3.900 -5.930 1.00 98.81 89 ILE A O 1
ATOM 682 N N . PRO A 1 90 ? 8.300 -3.551 -8.045 1.00 98.44 90 PRO A N 1
ATOM 683 C CA . PRO A 1 90 ? 9.336 -4.584 -8.049 1.00 98.44 90 PRO A CA 1
ATOM 684 C C . PRO A 1 90 ? 10.593 -4.157 -7.292 1.00 98.44 90 PRO A C 1
ATOM 686 O O . PRO A 1 90 ? 11.371 -5.014 -6.886 1.00 98.44 90 PRO A O 1
ATOM 689 N N . GLU A 1 91 ? 10.772 -2.851 -7.087 1.00 98.44 91 GLU A N 1
ATOM 690 C CA . GLU A 1 91 ? 11.824 -2.299 -6.251 1.00 98.44 91 GLU A CA 1
ATOM 691 C C . GLU A 1 91 ? 11.282 -1.171 -5.374 1.00 98.44 91 GLU A C 1
ATOM 693 O O . GLU A 1 91 ? 10.575 -0.265 -5.824 1.00 98.44 91 GLU A O 1
ATOM 698 N N . ALA A 1 92 ? 11.669 -1.202 -4.105 1.00 97.38 92 ALA A N 1
ATOM 699 C CA . ALA A 1 92 ? 11.475 -0.116 -3.161 1.00 97.38 92 ALA A CA 1
ATOM 700 C C . ALA A 1 92 ? 12.681 -0.017 -2.221 1.00 97.38 92 ALA A C 1
ATOM 702 O O . ALA A 1 92 ? 13.509 -0.931 -2.137 1.00 97.38 92 ALA A O 1
ATOM 703 N N . ARG A 1 93 ? 12.762 1.085 -1.467 1.00 94.06 93 ARG A N 1
ATOM 704 C CA . ARG A 1 93 ? 13.716 1.207 -0.352 1.00 94.06 93 ARG A CA 1
ATOM 705 C C . ARG A 1 93 ? 13.591 -0.003 0.579 1.00 94.06 93 ARG A C 1
ATOM 707 O O . ARG A 1 93 ? 12.492 -0.499 0.786 1.00 94.06 93 ARG A O 1
ATOM 714 N N . ARG A 1 94 ? 14.707 -0.425 1.176 1.00 93.75 94 ARG A N 1
ATOM 715 C CA . ARG A 1 94 ? 14.752 -1.485 2.202 1.00 93.75 94 ARG A CA 1
ATOM 716 C C . ARG A 1 94 ? 14.823 -0.978 3.637 1.00 93.75 94 ARG A C 1
ATOM 718 O O . ARG A 1 94 ? 14.879 -1.792 4.544 1.00 93.75 94 ARG A O 1
ATOM 725 N N . ASP A 1 95 ? 14.911 0.339 3.834 1.00 92.94 95 ASP A N 1
ATOM 726 C CA . ASP A 1 95 ? 14.899 0.921 5.178 1.00 92.94 95 ASP A CA 1
ATOM 727 C C . ASP A 1 95 ? 13.525 0.732 5.838 1.00 92.94 95 ASP A C 1
ATOM 729 O O . ASP A 1 95 ? 12.565 0.311 5.194 1.00 92.94 95 ASP A O 1
ATOM 733 N N . GLU A 1 96 ? 13.405 1.061 7.123 1.00 92.38 96 GLU A N 1
ATOM 734 C CA . GLU A 1 96 ? 12.193 0.804 7.915 1.00 92.38 96 GLU A CA 1
ATOM 735 C C . GLU A 1 96 ? 10.899 1.372 7.304 1.00 92.38 96 GLU A C 1
ATOM 737 O O . GLU A 1 96 ? 9.809 0.867 7.573 1.00 92.38 96 GLU A O 1
ATOM 742 N N . ARG A 1 97 ? 11.003 2.377 6.421 1.00 93.12 97 ARG A N 1
ATOM 743 C CA . ARG A 1 97 ? 9.866 2.964 5.691 1.00 93.12 97 ARG A CA 1
ATOM 744 C C . ARG A 1 97 ? 9.133 1.940 4.836 1.00 93.12 97 ARG A C 1
ATOM 746 O O . ARG A 1 97 ? 7.936 2.098 4.615 1.00 93.12 97 ARG A O 1
ATOM 753 N N . CYS A 1 98 ? 9.835 0.909 4.366 1.00 94.75 98 CYS A N 1
ATOM 754 C CA . CYS A 1 98 ? 9.274 -0.094 3.470 1.00 94.75 98 CYS A CA 1
ATOM 755 C C . CYS A 1 98 ? 8.119 -0.887 4.092 1.00 94.75 98 CYS A C 1
ATOM 757 O O . CYS A 1 98 ? 7.222 -1.316 3.373 1.00 94.75 98 CYS A O 1
ATOM 759 N N . ALA A 1 99 ? 8.092 -1.016 5.422 1.00 95.38 99 ALA A N 1
ATOM 760 C CA . ALA A 1 99 ? 6.971 -1.599 6.149 1.00 95.38 99 ALA A CA 1
ATOM 761 C C . ALA A 1 99 ? 5.680 -0.794 5.912 1.00 95.38 99 ALA A C 1
ATOM 763 O O . ALA A 1 99 ? 4.674 -1.309 5.426 1.00 95.38 99 ALA A O 1
ATOM 764 N N . SER A 1 100 ? 5.728 0.507 6.184 1.00 96.44 100 SER A N 1
ATOM 765 C CA . SER A 1 100 ? 4.561 1.385 6.096 1.00 96.44 100 SER A CA 1
ATOM 766 C C . SER A 1 100 ? 4.148 1.670 4.651 1.00 96.44 100 SER A C 1
ATOM 768 O O . SER A 1 100 ? 2.955 1.757 4.354 1.00 96.44 100 SER A O 1
ATOM 770 N N . THR A 1 101 ? 5.105 1.750 3.722 1.00 97.25 101 THR A N 1
ATOM 771 C CA . THR A 1 101 ? 4.788 1.914 2.298 1.00 97.25 101 THR A CA 1
ATOM 772 C C . THR A 1 101 ? 4.187 0.653 1.673 1.00 97.25 101 THR A C 1
ATOM 774 O O . THR A 1 101 ? 3.325 0.789 0.804 1.00 97.25 101 THR A O 1
ATOM 777 N N . ALA A 1 102 ? 4.542 -0.551 2.144 1.00 98.38 102 ALA A N 1
ATOM 778 C CA . ALA A 1 102 ? 3.880 -1.794 1.735 1.00 98.38 102 ALA A CA 1
ATOM 779 C C . ALA A 1 102 ? 2.389 -1.787 2.109 1.00 98.38 102 ALA A C 1
ATOM 781 O O . ALA A 1 102 ? 1.536 -2.042 1.257 1.00 98.38 102 ALA A O 1
ATOM 782 N N . LEU A 1 103 ? 2.074 -1.442 3.367 1.00 98.56 103 LEU A N 1
ATOM 783 C CA . LEU A 1 103 ? 0.694 -1.339 3.859 1.00 98.56 103 LEU A CA 1
ATOM 784 C C . LEU A 1 103 ? -0.116 -0.330 3.039 1.00 98.56 103 LEU A C 1
ATOM 786 O O . LEU A 1 103 ? -1.246 -0.618 2.648 1.00 98.56 103 LEU A O 1
ATOM 790 N N . TYR A 1 104 ? 0.474 0.826 2.727 1.00 98.25 104 TYR A N 1
ATOM 791 C CA . TYR A 1 104 ? -0.174 1.838 1.900 1.00 98.25 104 TYR A CA 1
ATOM 792 C C . TYR A 1 104 ? -0.397 1.380 0.458 1.00 98.25 104 TYR A C 1
ATOM 794 O O . TYR A 1 104 ? -1.510 1.504 -0.045 1.00 98.25 104 TYR A O 1
ATOM 802 N N . ALA A 1 105 ? 0.629 0.850 -0.216 1.00 98.62 105 ALA A N 1
ATOM 803 C CA . ALA A 1 105 ? 0.518 0.439 -1.615 1.00 98.62 105 ALA A CA 1
ATOM 804 C C . ALA A 1 105 ? -0.553 -0.646 -1.796 1.00 98.62 105 ALA A C 1
ATOM 806 O O . ALA A 1 105 ? -1.374 -0.571 -2.708 1.00 98.62 105 ALA A O 1
ATOM 807 N N . ILE A 1 106 ? -0.581 -1.627 -0.894 1.00 98.62 106 ILE A N 1
ATOM 808 C CA . ILE A 1 106 ? -1.558 -2.718 -0.931 1.00 98.62 106 ILE A CA 1
ATOM 809 C C . ILE A 1 106 ? -2.944 -2.226 -0.492 1.00 98.62 106 ILE A C 1
ATOM 811 O O . ILE A 1 106 ? -3.940 -2.583 -1.111 1.00 98.62 106 ILE A O 1
ATOM 815 N N . GLY A 1 107 ? -3.026 -1.389 0.544 1.00 98.12 107 GLY A N 1
ATOM 816 C CA . GLY A 1 107 ? -4.299 -0.924 1.095 1.00 98.12 107 GLY A CA 1
ATOM 817 C C . GLY A 1 107 ? -5.027 0.105 0.233 1.00 98.12 107 GLY A C 1
ATOM 818 O O . GLY A 1 107 ? -6.237 -0.009 0.046 1.00 98.12 107 GLY A O 1
ATOM 819 N N . GLU A 1 108 ? -4.314 1.111 -0.278 1.00 97.81 108 GLU A N 1
ATOM 820 C CA . GLU A 1 108 ? -4.906 2.230 -1.028 1.00 97.81 108 GLU A CA 1
ATOM 821 C C . GLU A 1 108 ? -5.027 1.930 -2.522 1.00 97.81 108 GLU A C 1
ATOM 823 O O . GLU A 1 108 ? -6.013 2.314 -3.146 1.00 97.81 108 GLU A O 1
ATOM 828 N N . HIS A 1 109 ? -4.032 1.246 -3.092 1.00 97.88 109 HIS A N 1
ATOM 829 C CA . HIS A 1 109 ? -3.922 1.035 -4.540 1.00 97.88 109 HIS A CA 1
ATOM 830 C C . HIS A 1 109 ? -4.119 -0.424 -4.959 1.00 97.88 109 HIS A C 1
ATOM 832 O O . HIS A 1 109 ? -3.966 -0.739 -6.137 1.00 97.88 109 HIS A O 1
ATOM 838 N N . GLU A 1 110 ? -4.435 -1.316 -4.012 1.00 97.62 110 GLU A N 1
ATOM 839 C CA . GLU A 1 110 ? -4.590 -2.758 -4.256 1.00 97.62 110 GLU A CA 1
ATOM 840 C C . GLU A 1 110 ? -3.388 -3.348 -5.019 1.00 97.62 110 GLU A C 1
ATOM 842 O O . GLU A 1 110 ? -3.550 -4.174 -5.931 1.00 97.62 110 GLU A O 1
ATOM 847 N N . ALA A 1 111 ? -2.178 -2.880 -4.669 1.00 98.31 111 ALA A N 1
ATOM 848 C CA . ALA A 1 111 ? -0.937 -3.292 -5.311 1.00 98.31 111 ALA A CA 1
ATOM 849 C C . ALA A 1 111 ? -0.813 -4.816 -5.321 1.00 98.31 111 ALA A C 1
ATOM 851 O O . ALA A 1 111 ? -0.963 -5.480 -4.295 1.00 98.31 111 ALA A O 1
ATOM 852 N N . VAL A 1 112 ? -0.510 -5.369 -6.494 1.00 96.50 112 VAL A N 1
ATOM 853 C CA . VAL A 1 112 ? -0.382 -6.823 -6.671 1.00 96.50 112 VAL A CA 1
ATOM 854 C C . VAL A 1 112 ? 0.997 -7.330 -6.258 1.00 96.50 112 VAL A C 1
ATOM 856 O O . VAL A 1 112 ? 1.179 -8.524 -6.043 1.00 96.50 112 VAL A O 1
ATOM 859 N N . MET A 1 113 ? 1.974 -6.426 -6.166 1.00 97.69 113 MET A N 1
ATOM 860 C CA . MET A 1 113 ? 3.345 -6.727 -5.780 1.00 97.69 113 MET A CA 1
ATOM 861 C C . MET A 1 113 ? 3.976 -5.515 -5.096 1.00 97.69 113 MET A C 1
ATOM 863 O O . MET A 1 113 ? 3.852 -4.389 -5.578 1.00 97.69 113 MET A O 1
ATOM 867 N N . PHE A 1 114 ? 4.702 -5.776 -4.013 1.00 98.56 114 PHE A N 1
ATOM 868 C CA . PHE A 1 114 ? 5.604 -4.830 -3.369 1.00 98.56 114 PHE A CA 1
ATOM 869 C C . PHE A 1 114 ? 6.856 -5.584 -2.918 1.00 98.56 114 PHE A C 1
ATOM 871 O O . PHE A 1 114 ? 6.744 -6.470 -2.072 1.00 98.56 114 PHE A O 1
ATOM 878 N N . ALA A 1 115 ? 8.017 -5.256 -3.482 1.00 98.19 115 ALA A N 1
ATOM 879 C CA . ALA A 1 115 ? 9.275 -5.965 -3.262 1.00 98.19 115 ALA A CA 1
ATOM 880 C C . ALA A 1 115 ? 10.425 -4.977 -2.970 1.00 98.19 115 ALA A C 1
ATOM 882 O O . ALA A 1 115 ? 10.988 -4.378 -3.884 1.00 98.19 115 ALA A O 1
ATOM 883 N N . PRO A 1 116 ? 10.790 -4.766 -1.693 1.00 97.69 116 PRO A N 1
ATOM 884 C CA . PRO A 1 116 ? 11.984 -4.015 -1.327 1.00 97.69 116 PRO A CA 1
ATOM 885 C C . PRO A 1 116 ? 13.248 -4.643 -1.915 1.00 97.69 116 PRO A C 1
ATOM 887 O O . PRO A 1 116 ? 13.415 -5.863 -1.900 1.00 97.69 116 PRO A O 1
ATOM 890 N N . PHE A 1 117 ? 14.159 -3.811 -2.412 1.00 98.06 117 PHE A N 1
ATOM 891 C CA . PHE A 1 117 ? 15.388 -4.281 -3.045 1.00 98.06 117 PHE A CA 1
ATOM 892 C C . PHE A 1 117 ? 16.489 -4.590 -2.020 1.00 98.06 117 PHE A C 1
ATOM 894 O O . PHE A 1 117 ? 16.722 -3.821 -1.086 1.00 98.06 117 PHE A O 1
ATOM 901 N N . GLY A 1 118 ? 17.234 -5.680 -2.230 1.00 96.62 118 GLY A N 1
ATOM 902 C CA . GLY A 1 118 ? 18.415 -6.022 -1.427 1.00 96.62 118 GLY A CA 1
ATOM 903 C C . GLY A 1 118 ? 18.089 -6.410 0.017 1.00 96.62 118 GLY A C 1
ATOM 904 O O . GLY A 1 118 ? 18.769 -5.958 0.944 1.00 96.62 118 GLY A O 1
ATOM 905 N N . ILE A 1 119 ? 17.024 -7.199 0.204 1.00 95.69 119 ILE A N 1
ATOM 906 C CA . ILE A 1 119 ? 16.580 -7.706 1.513 1.00 95.69 119 ILE A CA 1
ATOM 907 C C . ILE A 1 119 ? 17.567 -8.692 2.153 1.00 95.69 119 ILE A C 1
ATOM 909 O O . ILE A 1 119 ? 17.527 -8.889 3.359 1.00 95.69 119 ILE A O 1
ATOM 913 N N . ASP A 1 120 ? 18.476 -9.285 1.379 1.00 95.75 120 ASP A N 1
ATOM 914 C CA . ASP A 1 120 ? 19.574 -10.134 1.871 1.00 95.75 120 ASP A CA 1
ATOM 915 C C . ASP A 1 120 ? 20.555 -9.391 2.797 1.00 95.75 120 ASP A C 1
ATOM 917 O O . ASP A 1 120 ? 21.285 -10.019 3.560 1.00 95.75 120 ASP A O 1
ATOM 921 N N . SER A 1 121 ? 20.551 -8.058 2.741 1.00 94.12 121 SER A N 1
ATOM 922 C CA . SER A 1 121 ? 21.465 -7.180 3.470 1.00 94.12 121 SER A CA 1
ATOM 923 C C . SER A 1 121 ? 20.786 -6.414 4.619 1.00 94.12 121 SER A C 1
ATOM 925 O O . SER A 1 121 ? 21.350 -5.430 5.099 1.00 94.12 121 SER A O 1
ATOM 927 N N . ILE A 1 122 ? 19.562 -6.782 5.026 1.00 93.50 122 ILE A N 1
ATOM 928 C CA . ILE A 1 122 ? 18.877 -6.130 6.159 1.00 93.50 122 ILE A CA 1
ATOM 929 C C . ILE A 1 122 ? 19.369 -6.697 7.492 1.00 93.50 122 ILE A C 1
ATOM 931 O O . ILE A 1 122 ? 19.562 -7.903 7.640 1.00 93.50 122 ILE A O 1
ATOM 935 N N . GLU A 1 123 ? 19.522 -5.826 8.485 1.00 93.00 123 GLU A N 1
ATOM 936 C CA . GLU A 1 123 ? 19.774 -6.235 9.865 1.00 93.00 123 GLU A CA 1
ATOM 937 C C . GLU A 1 123 ? 18.445 -6.524 10.573 1.00 93.00 123 GLU A C 1
ATOM 939 O O . GLU A 1 123 ? 17.450 -5.831 10.357 1.00 93.00 123 GLU A O 1
ATOM 944 N N . LEU A 1 124 ? 18.421 -7.563 11.411 1.00 93.50 124 LEU A N 1
ATOM 945 C CA . LEU A 1 124 ? 17.257 -7.923 12.220 1.00 93.50 124 LEU A CA 1
ATOM 946 C C . LEU A 1 124 ? 17.439 -7.443 13.672 1.00 93.50 124 LEU A C 1
ATOM 948 O O . LEU A 1 124 ? 18.554 -7.521 14.192 1.00 93.50 124 LEU A O 1
ATOM 952 N N . PRO A 1 125 ? 16.358 -7.028 14.362 1.00 92.50 125 PRO A N 1
ATOM 953 C CA . PRO A 1 125 ? 14.963 -7.031 13.909 1.00 92.50 125 PRO A CA 1
ATOM 954 C C . PRO A 1 125 ? 14.657 -5.925 12.888 1.00 92.50 125 PRO A C 1
ATOM 956 O O . PRO A 1 125 ? 15.201 -4.832 12.969 1.00 92.50 125 PRO A O 1
ATOM 959 N N . HIS A 1 126 ? 13.747 -6.211 11.952 1.00 93.06 126 HIS A N 1
ATOM 960 C CA . HIS A 1 126 ? 13.312 -5.267 10.921 1.00 93.06 126 HIS A CA 1
ATOM 961 C C . HIS A 1 126 ? 11.772 -5.235 10.842 1.00 93.06 126 HIS A C 1
ATOM 963 O O . HIS A 1 126 ? 11.157 -6.307 10.809 1.00 93.06 126 HIS A O 1
ATOM 969 N N . PRO A 1 127 ? 11.114 -4.058 10.761 1.00 93.94 127 PRO A N 1
ATOM 970 C CA . PRO A 1 127 ? 9.645 -3.956 10.783 1.00 93.94 127 PRO A CA 1
ATOM 971 C C . PRO A 1 127 ? 8.957 -4.635 9.588 1.00 93.94 127 PRO A C 1
ATOM 973 O O . PRO A 1 127 ? 7.781 -4.999 9.659 1.00 93.94 127 PRO A O 1
ATOM 976 N N . LEU A 1 128 ? 9.692 -4.856 8.494 1.00 94.12 128 LEU A N 1
ATOM 977 C CA . LEU A 1 128 ? 9.195 -5.589 7.327 1.00 94.12 128 LEU A CA 1
ATOM 978 C C . LEU A 1 128 ? 8.776 -7.028 7.673 1.00 94.12 128 LEU A C 1
ATOM 980 O O . LEU A 1 128 ? 7.809 -7.516 7.096 1.00 94.12 128 LEU A O 1
ATOM 984 N N . THR A 1 129 ? 9.444 -7.682 8.633 1.00 95.06 129 THR A N 1
ATOM 985 C CA . THR A 1 129 ? 9.131 -9.063 9.041 1.00 95.06 129 THR A CA 1
ATOM 986 C C . THR A 1 129 ? 7.697 -9.176 9.555 1.00 95.06 129 THR A C 1
ATOM 988 O O . THR A 1 129 ? 6.906 -9.952 9.022 1.00 95.06 129 THR A O 1
ATOM 991 N N . GLU A 1 130 ? 7.332 -8.353 10.541 1.00 95.31 130 GLU A N 1
ATOM 992 C CA . GLU A 1 130 ? 5.979 -8.358 11.109 1.00 95.31 130 GLU A CA 1
ATOM 993 C C . GLU A 1 130 ? 4.941 -7.825 10.119 1.00 95.31 130 GLU A C 1
ATOM 995 O O . GLU A 1 130 ? 3.817 -8.320 10.072 1.00 95.31 130 GLU A O 1
ATOM 1000 N N . THR A 1 131 ? 5.329 -6.874 9.266 1.00 96.44 131 THR A N 1
ATOM 1001 C CA . THR A 1 131 ? 4.460 -6.350 8.203 1.00 96.44 131 THR A CA 1
ATOM 1002 C C . THR A 1 131 ? 4.072 -7.433 7.203 1.00 96.44 131 THR A C 1
ATOM 1004 O O . THR A 1 131 ? 2.894 -7.594 6.892 1.00 96.44 131 THR A O 1
ATOM 1007 N N . TYR A 1 132 ? 5.038 -8.206 6.706 1.00 96.50 132 TYR A N 1
ATOM 1008 C CA . TYR A 1 132 ? 4.769 -9.286 5.757 1.00 96.50 132 TYR A CA 1
ATOM 1009 C C . TYR A 1 132 ? 4.084 -10.481 6.403 1.00 96.50 132 TYR A C 1
ATOM 1011 O O . TYR A 1 132 ? 3.268 -11.126 5.747 1.00 96.50 132 TYR A O 1
ATOM 1019 N N . ARG A 1 133 ? 4.337 -10.746 7.689 1.00 96.00 133 ARG A N 1
ATOM 1020 C CA . ARG A 1 133 ? 3.551 -11.722 8.447 1.00 96.00 133 ARG A CA 1
ATOM 1021 C C . ARG A 1 133 ? 2.076 -11.311 8.499 1.00 96.00 133 ARG A C 1
ATOM 1023 O O . ARG A 1 133 ? 1.221 -12.105 8.118 1.00 96.00 133 ARG A O 1
ATOM 1030 N N . ALA A 1 134 ? 1.787 -10.070 8.899 1.00 95.81 134 ALA A N 1
ATOM 1031 C CA . ALA A 1 134 ? 0.424 -9.545 8.959 1.00 95.81 134 ALA A CA 1
ATOM 1032 C C . ALA A 1 134 ? -0.255 -9.563 7.579 1.00 95.81 134 ALA A C 1
ATOM 1034 O O . ALA A 1 134 ? -1.346 -10.112 7.444 1.00 95.81 134 ALA A O 1
ATOM 1035 N N . LEU A 1 135 ? 0.413 -9.033 6.546 1.00 96.94 135 LEU A N 1
ATOM 1036 C CA . LEU A 1 135 ? -0.088 -9.026 5.167 1.00 96.94 135 LEU A CA 1
ATOM 1037 C C . LEU A 1 135 ? -0.335 -10.437 4.627 1.00 96.94 135 LEU A C 1
ATOM 1039 O O . LEU A 1 135 ? -1.353 -10.659 3.979 1.00 96.94 135 LEU A O 1
ATOM 1043 N N . GLY A 1 136 ? 0.562 -11.388 4.899 1.00 96.19 136 GLY A N 1
ATOM 1044 C CA . GLY A 1 136 ? 0.419 -12.778 4.472 1.00 96.19 136 GLY A CA 1
ATOM 1045 C C . GLY A 1 136 ? -0.798 -13.461 5.093 1.00 96.19 136 GLY A C 1
ATOM 1046 O O . GLY A 1 136 ? -1.539 -14.150 4.394 1.00 96.19 136 GLY A O 1
ATOM 1047 N N . GLU A 1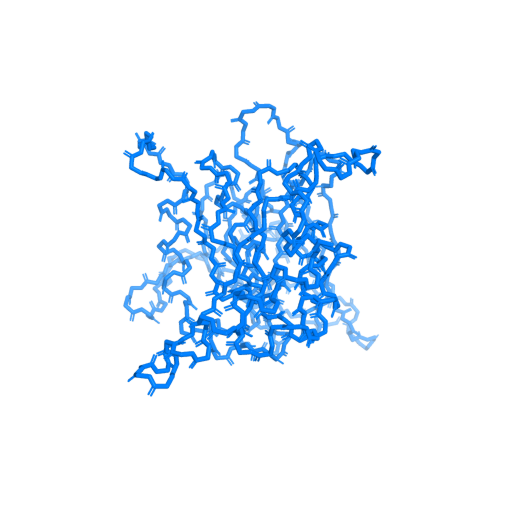 137 ? -1.053 -13.224 6.379 1.00 95.06 137 GLU A N 1
ATOM 1048 C CA . GLU A 1 137 ? -2.222 -13.782 7.061 1.00 95.06 137 GLU A CA 1
ATOM 1049 C C . GLU A 1 137 ? -3.549 -13.161 6.586 1.00 95.06 137 GLU A C 1
ATOM 1051 O O . GLU A 1 137 ? -4.551 -13.871 6.475 1.00 95.06 137 GLU A O 1
ATOM 1056 N N . ILE A 1 138 ? -3.571 -11.861 6.257 1.00 95.44 138 ILE A N 1
ATOM 1057 C CA . ILE A 1 138 ? -4.776 -11.193 5.728 1.00 95.44 138 ILE A CA 1
ATOM 1058 C C . ILE A 1 138 ? -4.892 -11.260 4.198 1.00 95.44 138 ILE A C 1
ATOM 1060 O O . ILE A 1 138 ? -5.897 -10.811 3.647 1.00 95.44 1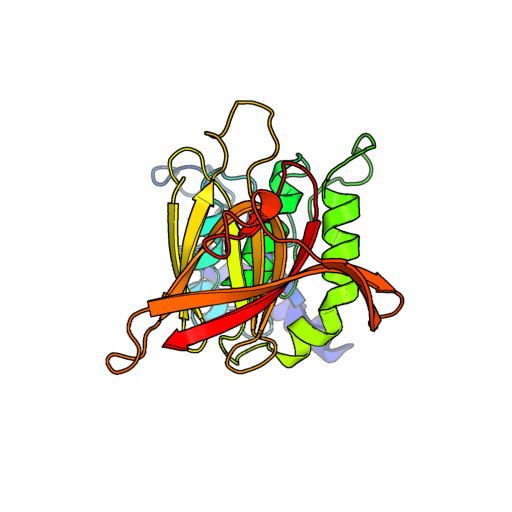38 ILE A O 1
ATOM 1064 N N . ALA A 1 139 ? -3.915 -11.832 3.488 1.00 95.75 139 ALA A N 1
ATOM 1065 C CA . ALA A 1 139 ? -3.903 -11.885 2.026 1.00 95.75 139 ALA A CA 1
ATOM 1066 C C . ALA A 1 139 ? -5.173 -12.510 1.413 1.00 95.75 139 ALA A C 1
ATOM 1068 O O . ALA A 1 139 ? -5.700 -11.924 0.466 1.00 95.75 139 ALA A O 1
ATOM 1069 N N . PRO A 1 140 ? -5.738 -13.624 1.935 1.00 94.38 140 PRO A N 1
ATOM 1070 C CA . PRO A 1 140 ? -6.993 -14.167 1.409 1.00 94.38 140 PRO A CA 1
ATOM 1071 C C . PRO A 1 140 ? -8.150 -13.163 1.476 1.00 94.38 140 PRO A C 1
ATOM 1073 O O . PRO A 1 140 ? -8.918 -13.042 0.523 1.00 94.38 140 PRO A O 1
ATOM 1076 N N . LEU A 1 141 ? -8.235 -12.400 2.571 1.00 94.44 141 LEU A N 1
ATOM 1077 C CA . LEU A 1 141 ? -9.232 -11.346 2.740 1.00 94.44 141 LEU A CA 1
ATOM 1078 C C . LEU A 1 141 ? -8.985 -10.204 1.745 1.00 94.44 141 LEU A C 1
ATOM 1080 O O . LEU A 1 141 ? -9.918 -9.776 1.076 1.00 94.44 141 LEU A O 1
ATOM 1084 N N . LEU A 1 142 ? -7.743 -9.737 1.590 1.00 96.44 142 LEU A N 1
ATOM 1085 C CA . LEU A 1 142 ? -7.410 -8.680 0.625 1.00 96.44 142 LEU A CA 1
ATOM 1086 C C . LEU A 1 142 ? -7.782 -9.073 -0.812 1.00 96.44 142 LEU A C 1
ATOM 1088 O O . LEU A 1 142 ? -8.369 -8.274 -1.539 1.00 96.44 142 LEU A O 1
ATOM 1092 N N . LEU A 1 143 ? -7.513 -10.322 -1.203 1.00 95.44 143 LEU A N 1
ATOM 1093 C CA . LEU A 1 143 ? -7.898 -10.854 -2.511 1.00 95.44 143 LEU A CA 1
ATOM 1094 C C . LEU A 1 143 ? -9.420 -10.905 -2.688 1.00 95.44 143 LEU A C 1
ATOM 1096 O O . LEU A 1 143 ? -9.920 -10.566 -3.759 1.00 95.44 143 LEU A O 1
ATOM 1100 N N . GLU A 1 144 ? -10.165 -11.271 -1.643 1.00 95.69 144 GLU A N 1
ATOM 1101 C CA . GLU A 1 144 ? -11.629 -11.241 -1.658 1.00 95.69 144 GLU A CA 1
ATOM 1102 C C . GLU A 1 144 ? -12.179 -9.811 -1.808 1.00 95.69 144 GLU A C 1
ATOM 1104 O O . GLU A 1 144 ? -13.236 -9.609 -2.413 1.00 95.69 144 GLU A O 1
ATOM 1109 N N . ARG A 1 145 ? -11.487 -8.809 -1.252 1.00 95.50 145 ARG A N 1
ATOM 1110 C CA . ARG A 1 145 ? -11.903 -7.396 -1.263 1.00 95.50 145 ARG A CA 1
ATOM 1111 C C . ARG A 1 145 ? -11.449 -6.610 -2.494 1.00 95.50 145 ARG A C 1
ATOM 1113 O O . ARG A 1 145 ? -11.991 -5.529 -2.730 1.00 95.50 145 ARG A O 1
ATOM 1120 N N . ARG A 1 146 ? -10.537 -7.159 -3.296 1.00 94.56 146 ARG A N 1
ATOM 1121 C CA . ARG A 1 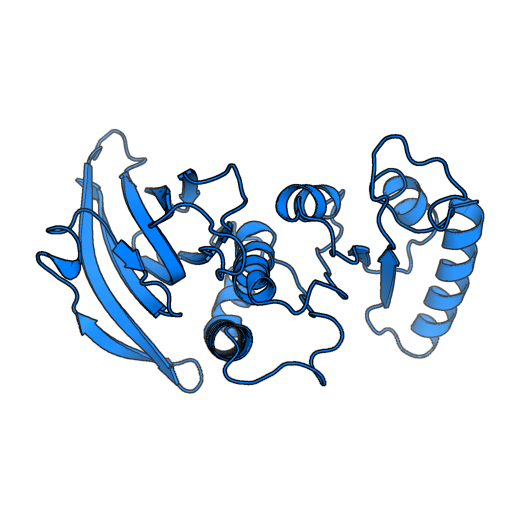146 ? -9.975 -6.499 -4.480 1.00 94.56 146 ARG A CA 1
ATOM 1122 C C . ARG A 1 146 ? -11.057 -6.017 -5.452 1.00 94.56 146 ARG A C 1
ATOM 1124 O O . ARG A 1 146 ? -11.990 -6.751 -5.778 1.00 94.56 146 ARG A O 1
ATOM 1131 N N . GLY A 1 147 ? -10.938 -4.778 -5.917 1.00 94.38 147 GLY A N 1
ATOM 1132 C CA . GLY A 1 147 ? -11.877 -4.117 -6.820 1.00 94.38 147 GLY A CA 1
ATOM 1133 C C . GLY A 1 147 ? -13.199 -3.692 -6.171 1.00 94.38 147 GLY A C 1
ATOM 1134 O O . GLY A 1 147 ? -14.026 -3.073 -6.841 1.00 94.38 147 GLY A O 1
ATOM 1135 N N . LYS A 1 148 ? -13.422 -3.985 -4.880 1.00 95.44 148 LYS A N 1
ATOM 1136 C CA . LYS A 1 148 ? -14.671 -3.655 -4.167 1.00 95.44 148 LYS A CA 1
ATOM 1137 C C . LYS A 1 148 ? -14.603 -2.332 -3.403 1.00 95.44 148 LYS A C 1
ATOM 1139 O O . LYS A 1 148 ? -15.599 -1.947 -2.798 1.00 95.44 148 LYS A O 1
ATOM 1144 N N . LYS A 1 149 ? -13.456 -1.635 -3.423 1.00 93.38 149 LYS A N 1
ATOM 1145 C CA . LYS A 1 149 ? -13.215 -0.400 -2.646 1.00 93.38 149 LYS A CA 1
ATOM 1146 C C . LYS A 1 149 ? -13.454 -0.603 -1.142 1.00 93.38 149 LYS A C 1
ATOM 1148 O O . LYS A 1 149 ? -14.032 0.246 -0.470 1.00 93.38 149 LYS A O 1
ATOM 1153 N N . MET A 1 150 ? -13.044 -1.766 -0.636 1.00 97.25 150 MET A N 1
ATOM 1154 C CA . MET A 1 150 ? -13.211 -2.171 0.765 1.00 97.25 150 MET A CA 1
ATOM 1155 C C . MET A 1 150 ? -11.898 -2.124 1.554 1.00 97.25 150 MET A C 1
ATOM 1157 O O . MET A 1 150 ? -11.847 -2.595 2.688 1.00 97.25 150 MET A O 1
ATOM 1161 N N . THR A 1 151 ? -10.852 -1.537 0.978 1.00 98.06 151 THR A N 1
ATOM 1162 C CA . THR A 1 151 ? -9.564 -1.319 1.632 1.00 98.06 151 THR A CA 1
ATOM 1163 C C . THR A 1 151 ? -9.176 0.156 1.589 1.00 98.06 151 THR A C 1
ATOM 1165 O O . THR A 1 151 ? -9.594 0.902 0.700 1.00 98.06 151 THR A O 1
ATOM 1168 N N . ALA A 1 152 ? -8.384 0.579 2.569 1.00 98.31 152 ALA A N 1
ATOM 1169 C CA . ALA A 1 152 ? -7.713 1.870 2.582 1.00 98.31 152 ALA A CA 1
ATOM 1170 C C . ALA A 1 152 ? -6.290 1.700 3.120 1.00 98.31 152 ALA A C 1
ATOM 1172 O O . ALA A 1 152 ? -6.052 0.889 4.017 1.00 98.31 152 ALA A O 1
ATOM 1173 N N . GLY A 1 153 ? -5.349 2.464 2.573 1.00 98.12 153 GLY A N 1
ATOM 1174 C CA . GLY A 1 153 ? -3.950 2.459 2.987 1.00 98.12 153 GLY A CA 1
ATOM 1175 C C . GLY A 1 153 ? -3.518 3.834 3.480 1.00 98.12 153 GLY A C 1
ATOM 1176 O O . GLY A 1 153 ? -3.863 4.856 2.888 1.00 98.12 153 GLY A O 1
ATOM 1177 N N . PHE A 1 154 ? -2.713 3.864 4.537 1.00 97.81 154 PHE A N 1
ATOM 1178 C CA . PHE A 1 154 ? -2.187 5.088 5.137 1.00 97.81 154 PHE A CA 1
ATOM 1179 C C . PHE A 1 154 ? -0.677 4.974 5.312 1.00 97.81 154 PHE A C 1
ATOM 1181 O O . PHE A 1 154 ? -0.167 3.922 5.693 1.00 97.81 154 PHE A O 1
ATOM 1188 N N . TYR A 1 155 ? 0.034 6.063 5.030 1.00 95.81 155 TYR A N 1
ATOM 1189 C CA . TYR A 1 155 ? 1.482 6.161 5.175 1.00 95.81 155 TYR A CA 1
ATOM 1190 C C . TYR A 1 155 ? 1.863 7.595 5.529 1.00 95.81 155 TYR A C 1
ATOM 1192 O O . TYR A 1 155 ? 1.509 8.526 4.802 1.00 95.81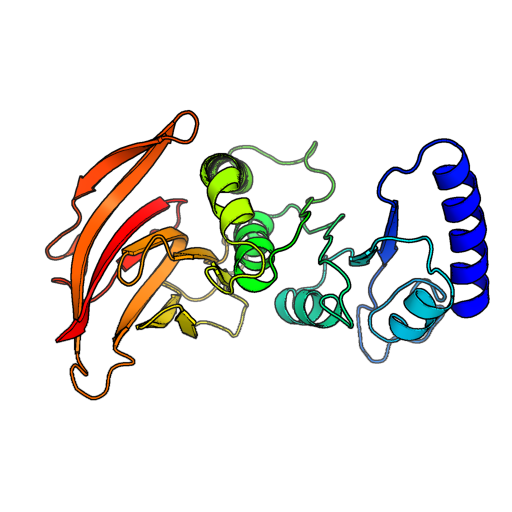 155 TYR A O 1
ATOM 1200 N N . GLN A 1 156 ? 2.579 7.746 6.640 1.00 95.06 156 GLN A N 1
ATOM 1201 C CA . GLN A 1 156 ? 3.126 9.009 7.113 1.00 95.06 156 GLN A CA 1
ATOM 1202 C C . GLN A 1 156 ? 4.284 9.464 6.221 1.00 95.06 156 GLN A C 1
ATOM 1204 O O . GLN A 1 156 ? 5.370 8.884 6.227 1.00 95.06 156 GLN A O 1
ATOM 1209 N N . GLU A 1 157 ? 4.062 10.555 5.495 1.00 89.62 157 GLU A N 1
ATOM 1210 C CA . GLU A 1 157 ? 5.116 11.311 4.818 1.00 89.62 157 GLU A CA 1
ATOM 1211 C C . GLU A 1 157 ? 5.503 12.529 5.671 1.00 89.62 157 GLU A C 1
ATOM 1213 O O . GLU A 1 157 ? 4.803 12.885 6.616 1.00 89.62 157 GLU A O 1
ATOM 1218 N N . LYS A 1 158 ? 6.634 13.170 5.351 1.00 83.56 158 LYS A N 1
ATOM 1219 C CA . LYS A 1 158 ? 7.229 14.247 6.164 1.00 83.56 158 LYS A CA 1
ATOM 1220 C C . LYS A 1 158 ? 6.244 15.362 6.546 1.00 83.56 158 LYS A C 1
ATOM 1222 O O . LYS A 1 158 ? 6.288 15.824 7.677 1.00 83.56 158 LYS A O 1
ATOM 1227 N N . ASP A 1 159 ? 5.385 15.763 5.614 1.00 84.00 159 ASP A N 1
ATOM 1228 C CA . ASP A 1 159 ? 4.457 16.889 5.777 1.00 84.00 159 ASP A CA 1
ATOM 1229 C C . ASP A 1 159 ? 2.982 16.431 5.777 1.00 84.00 159 ASP A C 1
ATOM 1231 O O . ASP A 1 159 ? 2.072 17.225 5.545 1.00 84.00 159 ASP A O 1
ATOM 1235 N N . GLN A 1 160 ? 2.735 15.135 6.003 1.00 86.62 160 GLN A N 1
ATOM 1236 C CA . GLN A 1 160 ? 1.398 14.546 6.013 1.00 86.62 160 GLN A CA 1
ATOM 1237 C C . GLN A 1 160 ? 1.177 13.776 7.317 1.00 86.62 160 GLN A C 1
ATOM 1239 O O . GLN A 1 160 ? 1.613 12.633 7.464 1.00 86.62 160 GLN A O 1
ATOM 1244 N N . GLU A 1 161 ? 0.457 14.411 8.240 1.00 89.06 161 GLU A N 1
ATOM 1245 C CA . GLU A 1 161 ? 0.197 13.874 9.581 1.00 89.06 161 GLU A CA 1
ATOM 1246 C C . GLU A 1 161 ? -1.267 13.501 9.825 1.00 89.06 161 GLU A C 1
ATOM 1248 O O . GLU A 1 161 ? -1.561 12.784 10.776 1.00 89.06 161 GLU A O 1
ATOM 1253 N N . GLU A 1 162 ? -2.193 13.946 8.973 1.00 95.12 162 GLU A N 1
ATOM 1254 C CA . GLU A 1 162 ? -3.621 13.651 9.111 1.00 95.12 162 GLU A CA 1
ATOM 1255 C C . GLU A 1 162 ? -4.243 13.267 7.766 1.00 95.12 162 GLU A C 1
ATOM 1257 O O . GLU A 1 162 ? -3.872 13.809 6.729 1.00 95.12 162 GLU A O 1
ATOM 1262 N N . TRP A 1 163 ? -5.213 12.357 7.764 1.00 95.75 163 TRP A N 1
ATOM 1263 C CA . TRP A 1 163 ? -5.947 11.930 6.576 1.00 95.75 163 TRP A CA 1
ATOM 1264 C C . TRP A 1 163 ? -7.434 11.833 6.872 1.00 95.75 163 TRP A C 1
ATOM 1266 O O . TRP A 1 163 ? -7.863 11.590 7.998 1.00 95.75 163 TRP A O 1
ATOM 1276 N N . THR A 1 164 ? -8.232 11.956 5.821 1.00 97.00 164 THR A N 1
ATOM 1277 C CA . THR A 1 164 ? -9.650 11.621 5.855 1.00 97.00 164 THR A CA 1
ATOM 1278 C C . THR A 1 164 ? -9.954 10.688 4.699 1.00 97.00 164 THR A C 1
ATOM 1280 O O . THR A 1 164 ? -9.577 10.975 3.560 1.00 97.00 164 THR A O 1
ATOM 1283 N N . ARG A 1 165 ? -10.612 9.563 4.983 1.00 97.38 165 ARG A N 1
ATOM 1284 C CA . ARG A 1 165 ? -10.985 8.583 3.963 1.00 97.38 165 ARG A CA 1
ATOM 1285 C C . ARG A 1 165 ? -12.329 7.945 4.271 1.00 97.38 165 ARG A C 1
ATOM 1287 O O . ARG A 1 165 ? -12.518 7.386 5.343 1.00 97.38 165 ARG A O 1
ATOM 1294 N N . ASP A 1 166 ? -13.229 7.974 3.299 1.00 97.81 166 ASP A N 1
ATOM 1295 C CA . ASP A 1 166 ? -14.501 7.261 3.384 1.00 97.81 166 ASP A CA 1
ATOM 1296 C C . ASP A 1 166 ? -14.270 5.781 3.057 1.00 97.81 166 ASP A C 1
ATOM 1298 O O . ASP A 1 166 ? -13.618 5.450 2.061 1.00 97.81 166 ASP A O 1
ATOM 1302 N N . LEU A 1 167 ? -14.787 4.890 3.904 1.00 97.44 167 LEU A N 1
ATOM 1303 C CA . LEU A 1 167 ? -14.697 3.446 3.722 1.00 97.44 167 LEU A CA 1
ATOM 1304 C C . LEU A 1 167 ? -15.953 2.776 4.285 1.00 97.44 167 LEU A C 1
ATOM 1306 O O . LEU A 1 167 ? -16.170 2.757 5.494 1.00 97.44 167 LEU A O 1
ATOM 1310 N N . GLY A 1 168 ? -16.787 2.204 3.415 1.00 94.44 168 GLY A N 1
ATOM 1311 C CA . GLY A 1 168 ? -18.098 1.690 3.819 1.00 94.44 168 GLY A CA 1
ATOM 1312 C C . GLY A 1 168 ? -19.053 2.830 4.185 1.00 94.44 168 GLY A C 1
ATOM 1313 O O . GLY A 1 168 ? -19.237 3.753 3.395 1.00 94.44 168 GLY A O 1
ATOM 1314 N N . ILE A 1 169 ? -19.672 2.758 5.366 1.00 95.38 169 ILE A N 1
ATOM 1315 C CA . ILE A 1 169 ? -20.606 3.789 5.861 1.00 95.38 169 ILE A CA 1
ATOM 1316 C C . ILE A 1 169 ? -19.967 4.787 6.837 1.00 95.38 169 ILE A C 1
ATOM 1318 O O . ILE A 1 169 ? -20.670 5.630 7.393 1.00 95.38 169 ILE A O 1
ATOM 1322 N N . PHE A 1 170 ? -18.655 4.694 7.050 1.00 98.06 170 PHE A N 1
ATOM 1323 C CA . PHE A 1 170 ? -17.920 5.573 7.950 1.00 98.06 170 PHE A CA 1
ATOM 1324 C C . PHE A 1 170 ? -16.839 6.354 7.205 1.00 98.06 170 PHE A C 1
ATOM 1326 O O . PHE A 1 170 ? -16.240 5.883 6.233 1.00 98.06 170 PHE A O 1
ATOM 1333 N N . ARG A 1 171 ? -16.572 7.555 7.705 1.00 98.12 171 ARG A N 1
ATOM 1334 C CA . ARG A 1 171 ? -15.405 8.363 7.383 1.00 98.12 171 ARG A CA 1
ATOM 1335 C C . ARG A 1 171 ? -14.351 8.146 8.454 1.00 98.12 171 ARG A C 1
ATOM 1337 O O . ARG A 1 171 ? -14.599 8.387 9.628 1.00 98.12 171 ARG A O 1
ATOM 1344 N N . LEU A 1 172 ? -13.175 7.705 8.037 1.00 98.31 172 LEU A N 1
ATOM 1345 C CA . LEU A 1 172 ? -12.023 7.517 8.902 1.00 98.31 172 LEU A CA 1
ATOM 1346 C C . LEU A 1 172 ? -11.243 8.825 8.945 1.00 98.31 172 LEU A C 1
ATOM 1348 O O . LEU A 1 172 ? -10.791 9.306 7.901 1.00 98.31 172 LEU A O 1
ATOM 1352 N N . ARG A 1 173 ? -11.056 9.375 10.141 1.00 98.25 173 ARG A N 1
ATOM 1353 C CA . ARG A 1 173 ? -10.071 10.422 10.412 1.00 98.25 173 ARG A CA 1
ATOM 1354 C C . ARG A 1 173 ? -8.848 9.758 11.012 1.00 98.25 173 ARG A C 1
ATOM 1356 O O . ARG A 1 173 ? -8.926 9.145 12.069 1.00 98.25 173 ARG A O 1
ATOM 1363 N N . VAL A 1 174 ? -7.730 9.841 10.307 1.00 98.31 174 VAL A N 1
ATOM 1364 C CA . VAL A 1 174 ? -6.493 9.164 10.697 1.00 98.31 174 VAL A CA 1
ATOM 1365 C C . VAL A 1 174 ? -5.454 10.212 11.026 1.00 98.31 174 VAL A C 1
ATOM 1367 O O . VAL A 1 174 ? -5.314 11.170 10.271 1.00 98.31 174 VAL A O 1
ATOM 1370 N N . LYS A 1 175 ? -4.721 10.042 12.122 1.00 97.44 175 LYS A N 1
ATOM 1371 C CA . LYS A 1 175 ? -3.650 10.956 12.530 1.00 97.44 175 LYS A CA 1
ATOM 1372 C C . LYS A 1 175 ? -2.394 10.197 12.908 1.00 97.44 175 LYS A C 1
ATOM 1374 O O . LYS A 1 175 ? -2.461 9.088 13.429 1.00 97.44 175 LYS A O 1
ATOM 1379 N N . THR A 1 176 ? -1.234 10.794 12.689 1.00 96.06 176 THR A N 1
ATOM 1380 C CA . THR A 1 176 ? 0.027 10.256 13.198 1.00 96.06 176 THR A CA 1
ATOM 1381 C C . THR A 1 176 ? 0.119 10.474 14.696 1.00 96.06 176 THR A C 1
ATOM 1383 O O . THR A 1 176 ? -0.230 11.544 15.190 1.00 96.06 176 THR A O 1
ATOM 1386 N N . ARG A 1 177 ? 0.656 9.496 15.427 1.00 92.81 177 ARG A N 1
ATOM 1387 C CA . ARG A 1 177 ? 0.884 9.643 16.877 1.00 92.81 177 ARG A CA 1
ATOM 1388 C C . ARG A 1 177 ? 1.992 10.627 17.216 1.00 92.81 177 ARG A C 1
ATOM 1390 O O . ARG A 1 177 ? 2.082 11.118 18.339 1.00 92.81 177 ARG A O 1
ATOM 1397 N N . SER A 1 178 ? 2.915 10.832 16.291 1.00 89.19 178 SER A N 1
ATOM 1398 C CA . SER A 1 178 ? 4.073 11.692 16.469 1.00 89.19 178 SER A CA 1
ATOM 1399 C C . SER A 1 178 ? 4.573 12.152 15.106 1.00 89.19 178 SER A C 1
ATOM 1401 O O . SER A 1 178 ? 4.494 11.367 14.158 1.00 89.19 178 SER A O 1
ATOM 1403 N N . PRO A 1 179 ? 5.149 13.360 15.011 1.00 88.56 179 PRO A N 1
ATOM 1404 C CA . PRO A 1 179 ? 5.818 13.810 13.800 1.00 88.56 179 PRO A CA 1
ATOM 1405 C C . PRO A 1 179 ? 6.913 12.844 13.353 1.00 88.56 179 PRO A C 1
ATOM 1407 O O . PRO A 1 179 ? 7.603 12.242 14.186 1.00 88.56 179 PRO A O 1
ATOM 1410 N N . LEU A 1 180 ? 7.101 12.724 12.038 1.00 89.19 180 LEU A N 1
ATOM 1411 C CA . LEU A 1 180 ? 8.121 11.848 11.473 1.00 89.19 180 LEU A CA 1
ATOM 1412 C C . LEU A 1 180 ? 9.516 12.385 11.813 1.00 89.19 180 LEU A C 1
ATOM 1414 O O . LEU A 1 180 ? 9.943 13.426 11.313 1.00 89.19 180 LEU A O 1
ATOM 1418 N N . LYS A 1 181 ? 10.245 11.649 12.654 1.00 85.88 181 LYS A N 1
ATOM 1419 C CA . LYS A 1 181 ? 11.639 11.952 12.995 1.00 85.88 181 LYS A CA 1
ATOM 1420 C C . LYS A 1 181 ? 12.594 11.305 11.998 1.00 85.88 181 LYS A C 1
ATOM 1422 O O . LYS A 1 181 ? 12.305 10.260 11.416 1.00 85.88 181 LYS A O 1
ATOM 1427 N N . GLU A 1 182 ? 13.761 11.916 11.820 1.00 81.25 182 GLU A N 1
ATOM 1428 C CA . GLU A 1 182 ? 14.827 11.327 11.015 1.00 81.25 182 GLU A CA 1
ATOM 1429 C C . GLU A 1 182 ? 15.251 9.971 11.600 1.00 81.25 182 GLU A C 1
ATOM 1431 O O . GLU A 1 182 ? 15.469 9.844 12.803 1.00 81.25 182 GLU A O 1
ATOM 1436 N N . GLY A 1 183 ? 15.316 8.948 10.746 1.00 76.75 183 GLY A N 1
ATOM 1437 C CA . GLY A 1 183 ? 15.683 7.586 11.140 1.00 76.75 183 GLY A CA 1
ATOM 1438 C C . GLY A 1 183 ? 14.580 6.762 11.814 1.00 76.75 183 GLY A C 1
ATOM 1439 O O . GLY A 1 183 ? 14.824 5.594 12.073 1.00 76.75 183 GLY A O 1
ATOM 1440 N N . ALA A 1 184 ? 13.390 7.316 12.072 1.00 81.69 184 ALA A N 1
ATOM 1441 C CA . ALA A 1 184 ? 12.275 6.556 12.641 1.00 81.69 184 ALA A CA 1
ATOM 1442 C C . ALA A 1 184 ? 11.420 5.877 11.557 1.00 81.69 184 ALA A C 1
ATOM 1444 O O . ALA A 1 184 ? 11.178 6.461 10.493 1.00 81.69 184 ALA A O 1
ATOM 1445 N N . ALA A 1 185 ? 10.899 4.684 11.860 1.00 86.56 185 ALA A N 1
ATOM 1446 C CA . ALA A 1 185 ? 9.828 4.059 11.094 1.00 86.56 185 ALA A CA 1
ATOM 1447 C C . ALA A 1 185 ? 8.598 4.992 11.025 1.00 86.56 185 ALA A C 1
ATOM 1449 O O . ALA A 1 185 ? 8.050 5.361 12.068 1.00 86.56 185 ALA A O 1
ATOM 1450 N N . PRO A 1 186 ? 8.137 5.382 9.824 1.00 93.75 186 PRO A N 1
ATOM 1451 C CA . PRO A 1 186 ? 6.922 6.174 9.680 1.00 93.75 186 PRO A CA 1
ATOM 1452 C C . PRO A 1 186 ? 5.684 5.388 10.108 1.00 93.75 186 PRO A C 1
ATOM 1454 O O . PRO A 1 186 ? 5.626 4.170 9.925 1.00 93.75 186 PRO A O 1
ATOM 1457 N N . GLY A 1 187 ? 4.658 6.082 10.595 1.00 96.00 187 GLY A N 1
ATOM 1458 C CA . GLY A 1 187 ? 3.337 5.491 10.786 1.00 96.00 187 GLY A CA 1
ATOM 1459 C C . GLY A 1 187 ? 2.765 4.954 9.470 1.00 96.00 187 GLY A C 1
ATOM 1460 O O . GLY A 1 187 ? 2.965 5.530 8.397 1.00 96.00 187 GLY A O 1
ATOM 1461 N N . GLY A 1 188 ? 2.056 3.835 9.537 1.00 97.50 188 GLY A N 1
ATOM 1462 C CA . GLY A 1 188 ? 1.434 3.223 8.372 1.00 97.50 188 GLY A CA 1
ATOM 1463 C C . GLY A 1 188 ? 0.422 2.168 8.761 1.00 97.50 188 GLY A C 1
ATOM 1464 O O . GLY A 1 188 ? 0.589 1.490 9.772 1.00 97.50 188 GLY A O 1
ATOM 1465 N N . ALA A 1 189 ? -0.634 2.036 7.965 1.00 98.44 189 ALA A N 1
ATOM 1466 C CA . ALA A 1 189 ? -1.669 1.043 8.206 1.00 98.44 189 ALA A CA 1
ATOM 1467 C C . ALA A 1 189 ? -2.407 0.650 6.934 1.00 98.44 189 ALA A C 1
ATOM 1469 O O . ALA A 1 189 ? -2.532 1.435 5.993 1.00 98.44 189 ALA A O 1
ATOM 1470 N N . ILE A 1 190 ? -2.960 -0.555 6.968 1.00 98.75 190 ILE A N 1
ATOM 1471 C CA . ILE A 1 190 ? -4.010 -1.019 6.075 1.00 98.75 190 ILE A CA 1
ATOM 1472 C C . ILE A 1 190 ? -5.295 -1.195 6.882 1.00 98.75 190 ILE A C 1
ATOM 1474 O O . ILE A 1 190 ? -5.287 -1.781 7.967 1.00 98.75 190 ILE A O 1
ATOM 1478 N N . VAL A 1 191 ? -6.399 -0.684 6.347 1.00 98.75 191 VAL A N 1
ATOM 1479 C CA . VAL A 1 191 ? -7.744 -0.883 6.885 1.00 98.75 191 VAL A CA 1
ATOM 1480 C C . VAL A 1 191 ? -8.550 -1.692 5.884 1.00 98.75 191 VAL A C 1
ATOM 1482 O O . VAL A 1 191 ? -8.552 -1.378 4.695 1.00 98.75 191 VAL A O 1
ATOM 1485 N N . VAL A 1 192 ? -9.249 -2.715 6.363 1.00 98.38 192 VAL A N 1
ATOM 1486 C CA . VAL A 1 192 ? -10.105 -3.588 5.561 1.00 98.38 192 VAL A CA 1
ATOM 1487 C C . VAL A 1 192 ? -11.500 -3.610 6.170 1.00 98.38 192 VAL A C 1
ATOM 1489 O O . VAL A 1 192 ? -11.665 -4.003 7.324 1.00 98.38 192 VAL A O 1
ATOM 1492 N N . ALA A 1 193 ? -12.512 -3.217 5.401 1.00 98.00 193 ALA A N 1
ATOM 1493 C CA . ALA A 1 193 ? -13.903 -3.417 5.788 1.00 98.00 193 ALA A CA 1
ATOM 1494 C C . ALA A 1 193 ? -14.235 -4.917 5.717 1.00 98.00 193 ALA A C 1
ATOM 1496 O O . ALA A 1 193 ? -14.083 -5.554 4.671 1.00 98.00 193 ALA A O 1
ATOM 1497 N N . LEU A 1 194 ? -14.662 -5.486 6.843 1.00 96.69 194 LEU A N 1
ATOM 1498 C CA . LEU A 1 194 ? -15.070 -6.886 6.961 1.00 96.69 194 LEU A CA 1
ATOM 1499 C C . LEU A 1 194 ? -16.549 -7.032 6.606 1.00 96.69 194 LEU A C 1
ATOM 1501 O O . LEU A 1 194 ? -16.914 -7.832 5.746 1.00 96.69 194 LEU A O 1
ATOM 1505 N N . GLU A 1 195 ? -17.361 -6.188 7.235 1.00 95.50 195 GLU A N 1
ATOM 1506 C CA . GLU A 1 195 ? -18.809 -6.088 7.079 1.00 95.50 195 GLU A CA 1
ATOM 1507 C C . GLU A 1 195 ? -19.199 -4.607 6.961 1.00 95.50 195 GLU A C 1
ATOM 1509 O 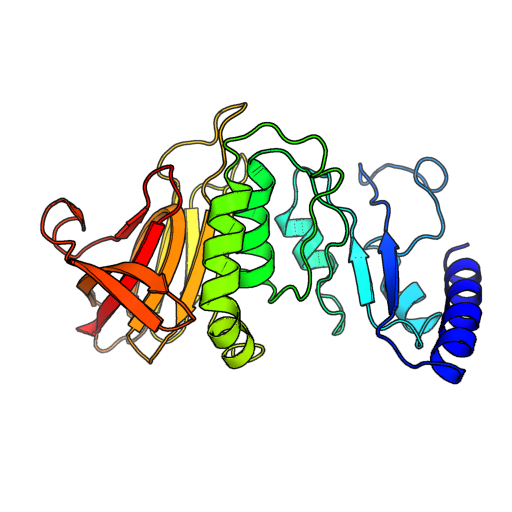O . GLU A 1 195 ? -18.344 -3.736 6.790 1.00 95.50 195 GLU A O 1
ATOM 1514 N N . LYS A 1 196 ? -20.496 -4.294 7.052 1.00 95.25 196 LYS A N 1
ATOM 1515 C CA . LYS A 1 196 ? -20.986 -2.907 7.005 1.00 95.25 196 LYS A CA 1
ATOM 1516 C C . LYS A 1 196 ? -20.368 -2.024 8.097 1.00 95.25 196 LYS A C 1
ATOM 1518 O O . LYS A 1 196 ? -20.120 -0.849 7.846 1.00 95.25 196 LYS A O 1
ATOM 1523 N N . ASP A 1 197 ? -20.185 -2.572 9.293 1.00 97.00 197 ASP A N 1
ATOM 1524 C CA . ASP A 1 197 ? -19.813 -1.839 10.503 1.00 97.00 197 ASP A CA 1
ATOM 1525 C C . ASP A 1 197 ? -18.620 -2.458 11.250 1.00 97.00 197 ASP A C 1
ATOM 1527 O O . ASP A 1 197 ? -18.333 -2.079 12.383 1.00 97.00 197 ASP A O 1
ATOM 1531 N N . GLU A 1 198 ? -17.913 -3.393 10.609 1.00 98.19 198 GLU A N 1
ATOM 1532 C CA . GLU A 1 198 ? -16.745 -4.071 11.170 1.00 98.19 198 GLU A CA 1
ATOM 1533 C C . GLU A 1 198 ? -15.521 -3.885 10.285 1.00 98.19 198 GLU A C 1
ATOM 1535 O O . GLU A 1 198 ? -15.582 -4.055 9.065 1.00 98.19 198 GLU A O 1
ATOM 1540 N N . TYR A 1 199 ? -14.395 -3.575 10.920 1.00 98.50 199 TYR A N 1
ATOM 1541 C CA . TYR A 1 199 ? -13.136 -3.258 10.262 1.00 98.50 199 TYR A CA 1
ATOM 1542 C C . TYR A 1 199 ? -11.999 -4.048 10.896 1.00 98.50 199 TYR A C 1
ATOM 1544 O O . TYR A 1 199 ? -11.959 -4.260 12.107 1.00 98.50 199 TYR A O 1
ATOM 1552 N N . LEU A 1 200 ? -11.050 -4.454 10.064 1.00 98.38 200 LEU A N 1
ATOM 1553 C CA . LEU A 1 200 ? -9.737 -4.923 10.473 1.00 98.38 200 LEU A CA 1
ATOM 1554 C C . LEU A 1 200 ? -8.724 -3.829 10.165 1.00 98.38 200 LEU A C 1
ATOM 1556 O O . LEU A 1 200 ? -8.717 -3.292 9.060 1.00 98.38 200 LEU A O 1
ATOM 1560 N N . ILE A 1 201 ? -7.860 -3.521 11.123 1.00 98.56 201 ILE A N 1
ATOM 1561 C CA . ILE A 1 201 ? -6.785 -2.547 10.963 1.00 98.56 201 ILE A CA 1
ATOM 1562 C C . ILE A 1 201 ? -5.479 -3.238 11.332 1.00 98.56 201 ILE A C 1
ATOM 1564 O O . ILE A 1 201 ? -5.366 -3.788 12.425 1.00 98.56 201 ILE A O 1
ATOM 1568 N N . ALA A 1 202 ? -4.503 -3.208 10.428 1.00 98.31 202 ALA A N 1
ATOM 1569 C CA . ALA A 1 202 ? -3.147 -3.672 10.692 1.00 98.31 202 ALA A CA 1
ATOM 1570 C C . ALA A 1 202 ? -2.155 -2.543 10.407 1.00 98.31 202 ALA A C 1
ATOM 1572 O O . ALA A 1 202 ? -2.194 -1.946 9.330 1.00 98.31 202 ALA A O 1
ATOM 1573 N N . GLY A 1 203 ? -1.280 -2.229 11.357 1.00 97.88 203 GLY A N 1
ATOM 1574 C CA . GLY A 1 203 ? -0.342 -1.123 11.198 1.00 97.88 203 GLY A CA 1
ATOM 1575 C C . GLY A 1 203 ? 0.323 -0.679 12.490 1.00 97.88 203 GLY A C 1
ATOM 1576 O O . GLY A 1 203 ? 0.305 -1.391 13.490 1.00 97.88 203 GLY A O 1
ATOM 1577 N N . GLN A 1 204 ? 0.915 0.511 12.445 1.00 96.69 204 GLN A N 1
ATOM 1578 C CA . GLN A 1 204 ? 1.635 1.127 13.556 1.00 96.69 204 GLN A CA 1
ATOM 1579 C C . GLN A 1 204 ? 1.640 2.656 13.447 1.00 96.69 204 GLN A C 1
ATOM 1581 O O . GLN A 1 204 ? 1.555 3.212 12.350 1.00 96.69 204 GLN A O 1
ATOM 1586 N N . GLY A 1 205 ? 1.809 3.340 14.576 1.00 96.25 205 GLY A N 1
ATOM 1587 C CA . GLY A 1 205 ? 2.107 4.772 14.653 1.00 96.25 205 GLY A CA 1
ATOM 1588 C C . GLY A 1 205 ? 0.959 5.695 14.240 1.00 96.25 205 GLY A C 1
ATOM 1589 O O . GLY A 1 205 ? 1.195 6.882 14.000 1.00 96.25 205 GLY A O 1
ATOM 1590 N N . LEU A 1 206 ? -0.268 5.175 14.155 1.00 97.88 206 LEU A N 1
ATOM 1591 C CA . LEU A 1 206 ? -1.452 5.892 13.683 1.00 97.88 206 LEU A CA 1
ATOM 1592 C C . LEU A 1 206 ? -2.608 5.784 14.683 1.00 97.88 206 LEU A C 1
ATOM 1594 O O . LEU A 1 206 ? -2.780 4.771 15.354 1.00 97.88 206 LEU A O 1
ATOM 1598 N N . ASN A 1 207 ? -3.418 6.833 14.747 1.00 97.94 207 ASN A N 1
ATOM 1599 C CA . ASN A 1 207 ? -4.664 6.909 15.494 1.00 97.94 207 ASN A CA 1
ATOM 1600 C C . ASN A 1 207 ? -5.842 7.038 14.516 1.00 97.94 207 ASN A C 1
ATOM 1602 O O . ASN A 1 207 ? -5.707 7.707 13.492 1.00 97.94 207 ASN A O 1
ATOM 1606 N N . PHE A 1 208 ? -6.965 6.390 14.823 1.00 98.50 208 PHE A N 1
ATOM 1607 C CA . PHE A 1 208 ? -8.160 6.334 13.987 1.00 98.50 208 PHE A CA 1
ATOM 1608 C C . PHE A 1 208 ? -9.386 6.765 14.782 1.00 98.50 208 PHE A C 1
ATOM 1610 O O . PHE A 1 208 ? -9.706 6.163 15.805 1.00 98.50 208 PHE A O 1
ATOM 1617 N N . GLU A 1 209 ? -10.111 7.729 14.240 1.00 98.25 209 GLU A N 1
ATOM 1618 C CA . GLU A 1 209 ? -11.456 8.117 14.650 1.00 98.25 209 GLU A CA 1
ATOM 1619 C C . GLU A 1 209 ? -12.428 7.808 13.505 1.00 98.25 209 GLU A C 1
ATOM 1621 O O . GLU A 1 209 ? -12.057 7.830 12.324 1.00 98.25 209 GLU A O 1
ATOM 1626 N N . PHE A 1 210 ? -13.681 7.525 13.849 1.00 98.19 210 PHE A N 1
ATOM 1627 C CA . PHE A 1 210 ? -14.727 7.204 12.885 1.00 98.19 210 PHE A CA 1
ATOM 1628 C C . PHE A 1 210 ? -15.851 8.226 12.986 1.00 98.19 210 PHE A C 1
ATOM 1630 O O . PHE A 1 210 ? -16.296 8.564 14.076 1.00 98.19 210 PHE A O 1
ATOM 1637 N N . GLU A 1 211 ? -16.343 8.679 11.839 1.00 97.88 211 GLU A N 1
ATOM 1638 C CA . GLU A 1 211 ? -17.535 9.515 11.732 1.00 97.88 211 GLU A CA 1
ATOM 1639 C C . GLU A 1 211 ? -18.577 8.795 10.889 1.00 97.88 211 GLU A C 1
ATOM 1641 O O . GLU A 1 211 ? -18.252 8.190 9.863 1.00 97.88 211 GLU A O 1
ATOM 1646 N N . SER A 1 212 ? -19.839 8.862 11.296 1.00 97.69 212 SER A N 1
ATOM 1647 C CA . SER A 1 212 ? -20.927 8.296 10.507 1.00 97.69 212 SER A CA 1
ATOM 1648 C C . SER A 1 212 ? -21.183 9.140 9.258 1.00 97.69 212 SER A C 1
ATOM 1650 O O . SER A 1 212 ? -21.252 10.367 9.321 1.00 97.69 212 SER A O 1
ATOM 1652 N N . LEU A 1 213 ? -21.355 8.479 8.110 1.00 97.06 213 LEU A N 1
ATOM 1653 C CA . LEU A 1 213 ? -21.828 9.120 6.878 1.00 97.06 213 LEU A CA 1
ATOM 1654 C C . LEU A 1 213 ? -23.366 9.143 6.781 1.00 97.06 213 LEU A C 1
ATOM 1656 O O . LEU A 1 213 ? -23.915 9.689 5.823 1.00 97.06 213 LEU A O 1
ATOM 1660 N N . ASP A 1 214 ? -24.071 8.550 7.749 1.00 95.94 214 ASP A N 1
ATOM 1661 C CA . ASP A 1 214 ? -25.531 8.566 7.827 1.00 95.94 214 ASP A CA 1
ATOM 1662 C C . ASP A 1 214 ? -26.014 9.846 8.525 1.00 95.94 214 ASP A C 1
ATOM 1664 O O . ASP A 1 214 ? -25.848 10.021 9.730 1.00 95.94 214 ASP A O 1
ATOM 1668 N N . ALA A 1 215 ? -26.668 10.735 7.774 1.00 94.06 215 ALA A N 1
ATOM 1669 C CA . ALA A 1 215 ? -27.202 11.988 8.306 1.00 94.06 215 ALA A CA 1
ATOM 1670 C C . ALA A 1 215 ? -28.277 11.791 9.395 1.00 94.06 215 ALA A C 1
ATOM 1672 O O . ALA A 1 215 ? -28.491 12.691 10.206 1.00 94.06 215 ALA A O 1
ATOM 1673 N N . GLY A 1 216 ? -28.962 10.641 9.419 1.00 96.00 216 GLY A N 1
ATOM 1674 C CA . GLY A 1 216 ? -29.935 10.296 10.457 1.00 96.00 216 GLY A CA 1
ATOM 1675 C C . GLY A 1 216 ? -29.306 9.736 11.733 1.00 96.00 216 GLY A C 1
ATOM 1676 O O . GLY A 1 216 ? -30.004 9.606 12.736 1.00 96.00 216 GLY A O 1
ATOM 1677 N N . ARG A 1 217 ? -28.014 9.397 11.688 1.00 95.44 217 ARG A N 1
ATOM 1678 C CA . ARG A 1 217 ? -27.222 8.836 12.787 1.00 95.44 217 ARG A CA 1
ATOM 1679 C C . ARG A 1 217 ? -25.827 9.459 12.761 1.00 95.44 217 ARG A C 1
ATOM 1681 O O . ARG A 1 217 ? -24.880 8.787 12.354 1.00 95.44 217 ARG A O 1
ATOM 1688 N N . PRO A 1 218 ? -25.704 10.763 13.057 1.00 94.25 218 PRO A N 1
ATOM 1689 C CA . PRO A 1 218 ? -24.498 11.530 12.757 1.00 94.25 218 PRO A CA 1
ATOM 1690 C C . PRO A 1 218 ? -23.310 11.174 13.655 1.00 94.25 218 PRO A C 1
ATOM 1692 O O . PRO A 1 218 ? -22.181 11.544 13.336 1.00 94.25 218 PRO A O 1
ATOM 1695 N N . ASN A 1 219 ? -23.539 10.472 14.765 1.00 94.88 219 ASN A N 1
ATOM 1696 C CA . ASN A 1 219 ? -22.482 10.101 15.693 1.00 94.88 219 ASN A CA 1
ATOM 1697 C C . ASN A 1 219 ? -21.994 8.683 15.401 1.00 94.88 219 ASN A C 1
ATOM 1699 O O . ASN A 1 219 ? -22.730 7.849 14.870 1.00 94.88 219 ASN A O 1
ATOM 1703 N N . ALA A 1 220 ? -20.748 8.408 15.770 1.00 96.81 220 ALA A N 1
ATOM 1704 C CA . ALA A 1 220 ? -20.174 7.076 15.724 1.00 96.81 220 ALA A CA 1
ATOM 1705 C C . ALA A 1 220 ? -19.362 6.819 16.995 1.00 96.81 220 ALA A C 1
ATOM 1707 O O . ALA A 1 220 ? -18.687 7.715 17.493 1.00 96.81 220 ALA A O 1
ATOM 1708 N N . GLU A 1 221 ? -19.428 5.595 17.506 1.00 96.50 221 GLU A N 1
ATOM 1709 C CA . GLU A 1 221 ? -18.649 5.150 18.662 1.00 96.50 221 GLU A CA 1
ATOM 1710 C C . GLU A 1 221 ? -18.143 3.723 18.435 1.00 96.50 221 GLU A C 1
ATOM 1712 O O . GLU A 1 221 ? -18.766 2.918 17.733 1.00 96.50 221 GLU A O 1
ATOM 1717 N N . LEU A 1 222 ? -16.999 3.392 19.027 1.00 98.00 222 LEU A N 1
ATOM 1718 C CA . LEU A 1 222 ? -16.455 2.042 19.021 1.00 98.00 222 LEU A CA 1
ATOM 1719 C C . LEU A 1 222 ? -17.262 1.160 19.977 1.00 98.00 222 LEU A C 1
ATOM 1721 O O . LEU A 1 222 ? -17.114 1.246 21.194 1.00 98.00 222 LEU A O 1
ATOM 1725 N N . LEU A 1 223 ? -18.076 0.259 19.424 1.00 96.94 223 LEU A N 1
ATOM 1726 C CA . LEU A 1 223 ? -18.824 -0.717 20.218 1.00 96.94 223 LEU A CA 1
ATOM 1727 C C . LEU A 1 223 ? -17.859 -1.712 20.861 1.00 96.94 223 LEU A C 1
ATOM 1729 O O . LEU A 1 223 ? -18.008 -2.074 22.028 1.00 96.94 223 LEU A O 1
ATOM 1733 N N . TRP A 1 224 ? -16.853 -2.144 20.098 1.00 97.62 224 TRP A N 1
ATOM 1734 C CA . TRP A 1 224 ? -15.756 -2.927 20.634 1.00 97.62 224 TRP A CA 1
ATOM 1735 C C . TRP A 1 224 ? -14.502 -2.876 19.764 1.00 97.62 224 TRP A C 1
ATOM 1737 O O . TRP A 1 224 ? -14.584 -2.694 18.551 1.00 97.62 224 TRP A O 1
ATOM 1747 N N . VAL A 1 225 ? -13.341 -3.102 20.389 1.00 98.38 225 VAL A N 1
ATOM 1748 C CA . VAL A 1 225 ? -12.040 -3.243 19.718 1.00 98.38 225 VAL A CA 1
ATOM 1749 C C . VAL A 1 225 ? -11.305 -4.440 20.318 1.00 98.38 225 VAL A C 1
ATOM 1751 O O . VAL A 1 225 ? -11.075 -4.474 21.522 1.00 98.38 225 VAL A O 1
ATOM 1754 N N . ASP A 1 226 ? -10.963 -5.430 19.500 1.00 98.19 226 ASP A N 1
ATOM 1755 C CA . ASP A 1 226 ? -10.132 -6.571 19.892 1.00 98.19 226 ASP A CA 1
ATOM 1756 C C . ASP A 1 226 ? -8.760 -6.459 19.238 1.00 98.19 226 ASP A C 1
ATOM 1758 O O . ASP A 1 226 ? -8.651 -6.488 18.012 1.00 98.19 226 ASP A O 1
ATOM 1762 N N . GLU A 1 227 ? -7.712 -6.402 20.054 1.00 97.12 227 GLU A N 1
ATOM 1763 C CA . GLU A 1 227 ? -6.356 -6.729 19.622 1.00 97.12 227 GLU A CA 1
ATOM 1764 C C . GLU A 1 227 ? -6.252 -8.245 19.436 1.00 97.12 227 GLU A C 1
ATOM 1766 O O . GLU A 1 227 ? -6.787 -9.025 20.231 1.00 97.12 227 GLU A O 1
ATOM 1771 N N . GLY A 1 228 ? -5.559 -8.686 18.394 1.00 95.62 228 GLY A N 1
ATOM 1772 C CA . GLY A 1 228 ? -5.384 -10.106 18.134 1.00 95.62 228 GLY A CA 1
ATOM 1773 C C . GLY A 1 228 ? -4.393 -10.377 17.022 1.00 95.62 228 GLY A C 1
ATOM 1774 O O . GLY A 1 228 ? -3.608 -9.520 16.627 1.00 95.62 228 GLY A O 1
ATOM 1775 N N . ASP A 1 229 ? -4.427 -11.606 16.534 1.00 93.56 229 ASP A N 1
ATOM 1776 C CA . ASP A 1 229 ? -3.555 -12.051 15.458 1.00 93.56 229 ASP A CA 1
ATOM 1777 C C . ASP A 1 229 ? -4.282 -13.066 14.578 1.00 93.56 229 ASP A C 1
ATOM 1779 O O . ASP A 1 229 ? -5.393 -13.507 14.877 1.00 93.56 229 ASP A O 1
ATOM 1783 N N . PHE A 1 230 ? -3.642 -13.471 13.496 1.00 91.31 230 PHE A N 1
ATOM 1784 C CA . PHE A 1 230 ? -4.075 -14.580 12.674 1.00 91.31 230 PHE A CA 1
ATOM 1785 C C . PHE A 1 230 ? -3.133 -15.764 12.838 1.00 91.31 230 PHE A C 1
ATOM 1787 O O . PHE A 1 230 ? -1.921 -15.626 13.002 1.00 91.31 230 PHE A O 1
ATOM 1794 N N . ARG A 1 231 ? -3.709 -16.963 12.799 1.00 87.19 231 ARG A N 1
ATOM 1795 C CA . ARG A 1 231 ? -2.955 -18.207 12.673 1.00 87.19 231 ARG A CA 1
ATOM 1796 C C . ARG A 1 231 ? -3.593 -19.041 11.586 1.00 87.19 231 ARG A C 1
ATOM 1798 O O . ARG A 1 231 ? -4.719 -19.510 11.758 1.00 87.19 231 ARG A O 1
ATOM 1805 N N . ARG A 1 232 ? -2.860 -19.269 10.494 1.00 85.19 232 ARG A N 1
ATOM 1806 C CA . ARG A 1 232 ? -3.346 -20.065 9.352 1.00 85.19 232 ARG A CA 1
ATOM 1807 C C . ARG A 1 232 ? -4.653 -19.488 8.784 1.00 85.19 232 ARG A C 1
ATOM 1809 O O . ARG A 1 232 ? -5.594 -20.234 8.517 1.00 85.19 232 ARG A O 1
ATOM 1816 N N . GLY A 1 233 ? -4.730 -18.162 8.663 1.00 82.75 233 GLY A N 1
ATOM 1817 C CA . GLY A 1 233 ? -5.896 -17.447 8.137 1.00 82.75 233 GLY A CA 1
ATOM 1818 C C . GLY A 1 233 ? -7.100 -17.368 9.083 1.00 82.75 233 GLY A C 1
ATOM 1819 O O . GLY A 1 233 ? -8.139 -16.836 8.699 1.00 82.75 233 GLY A O 1
ATOM 1820 N N . GLN A 1 234 ? -6.993 -17.864 10.320 1.00 90.31 234 GLN A N 1
ATOM 1821 C CA . GLN A 1 234 ? -8.050 -17.750 11.328 1.00 90.31 234 GLN A CA 1
ATOM 1822 C C . GLN A 1 234 ? -7.710 -16.684 12.363 1.00 90.31 234 GLN A C 1
ATOM 1824 O O . GLN A 1 234 ? -6.600 -16.662 12.890 1.00 90.31 234 GLN A O 1
ATOM 1829 N N . TRP A 1 235 ? -8.686 -15.832 12.679 1.00 95.00 235 TRP A N 1
ATOM 1830 C CA . TRP A 1 235 ? -8.556 -14.820 13.724 1.00 95.00 235 TRP A CA 1
ATOM 1831 C C . TRP A 1 235 ? -8.465 -15.461 15.108 1.00 95.00 235 TRP A C 1
ATOM 1833 O O . TRP A 1 235 ? -9.337 -16.236 15.501 1.00 95.00 235 TRP A O 1
ATOM 1843 N N . ILE A 1 236 ? -7.443 -15.073 15.859 1.00 95.44 236 ILE A N 1
ATOM 1844 C CA . ILE A 1 236 ? -7.221 -15.426 17.253 1.00 95.44 236 ILE A CA 1
ATOM 1845 C C . ILE A 1 236 ? -7.317 -14.133 18.057 1.00 95.44 236 ILE A C 1
ATOM 1847 O O . ILE A 1 236 ? -6.403 -13.308 18.048 1.00 95.44 236 ILE A O 1
ATOM 1851 N N . ALA A 1 237 ? -8.447 -13.952 18.740 1.00 93.81 237 ALA A N 1
ATOM 1852 C CA . ALA A 1 237 ? -8.646 -12.802 19.609 1.00 93.81 237 ALA A CA 1
ATOM 1853 C C . ALA A 1 237 ? -7.637 -12.834 20.768 1.00 93.81 237 ALA A C 1
ATOM 1855 O O . ALA A 1 237 ? -7.456 -13.868 21.415 1.00 93.81 237 ALA A O 1
ATOM 1856 N N . GLY A 1 238 ? -6.989 -11.700 21.009 1.00 95.00 238 GLY A N 1
ATOM 1857 C CA . GLY A 1 238 ? -6.149 -11.451 22.168 1.00 95.00 238 GLY A CA 1
ATOM 1858 C C . GLY A 1 238 ? -6.950 -10.735 23.249 1.00 95.00 238 GLY A C 1
ATOM 1859 O O . GLY A 1 238 ? -7.758 -11.345 23.948 1.00 95.00 238 GLY A O 1
ATOM 1860 N N . ARG A 1 239 ? -6.708 -9.432 23.40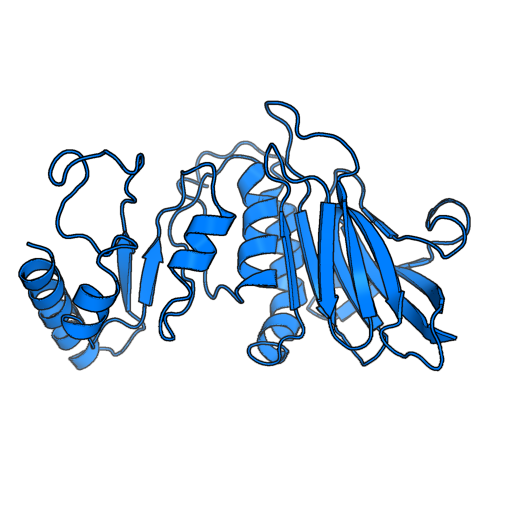5 1.00 95.38 239 ARG A N 1
ATOM 1861 C CA . ARG A 1 239 ? -7.328 -8.604 24.446 1.00 95.38 239 ARG A CA 1
ATOM 1862 C C . ARG A 1 239 ? -8.396 -7.693 23.847 1.00 95.38 239 ARG A C 1
ATOM 1864 O O . ARG A 1 239 ? -8.191 -7.114 22.785 1.00 95.38 239 ARG A O 1
ATOM 1871 N N . ARG A 1 240 ? -9.493 -7.507 24.582 1.00 97.56 240 ARG A N 1
ATOM 1872 C CA . ARG A 1 240 ? -10.462 -6.434 24.329 1.00 97.56 240 ARG A CA 1
ATOM 1873 C C . ARG A 1 240 ? -9.879 -5.123 24.854 1.00 97.56 240 ARG A C 1
ATOM 1875 O O . ARG A 1 240 ? -9.594 -5.034 26.046 1.00 97.56 240 ARG A O 1
ATOM 1882 N N . LEU A 1 241 ? -9.740 -4.127 23.987 1.00 97.31 241 LEU A N 1
ATOM 1883 C CA . LEU A 1 241 ? -9.376 -2.762 24.363 1.00 97.31 241 LEU A CA 1
ATOM 1884 C C . LEU A 1 241 ? -10.646 -1.986 24.735 1.00 97.31 241 LEU A C 1
ATOM 1886 O O . LEU A 1 241 ? -11.674 -2.108 24.062 1.00 97.31 241 LEU A O 1
ATOM 1890 N N . ASN A 1 242 ? -10.592 -1.226 25.825 1.00 96.38 242 ASN A N 1
ATOM 1891 C CA . ASN A 1 242 ? -11.699 -0.415 26.331 1.00 96.38 242 ASN A CA 1
ATOM 1892 C C . ASN A 1 242 ? -11.153 0.693 27.244 1.00 96.38 242 ASN A C 1
ATOM 1894 O O . ASN A 1 242 ? -9.972 0.669 27.547 1.00 96.38 242 ASN A O 1
ATOM 1898 N N . GLY A 1 243 ? -11.983 1.621 27.721 1.00 95.31 243 GLY A N 1
ATOM 1899 C CA . GLY A 1 243 ? -11.529 2.670 28.637 1.00 95.31 243 GLY A CA 1
ATOM 1900 C C . GLY A 1 243 ? -10.427 3.528 28.013 1.00 95.31 243 GLY A C 1
ATOM 1901 O O . GLY A 1 243 ? -10.565 3.975 26.878 1.00 95.31 243 GLY A O 1
ATOM 1902 N N . ASP A 1 244 ? -9.331 3.749 28.731 1.00 94.69 244 ASP A N 1
ATOM 1903 C CA . ASP A 1 244 ? -8.241 4.608 28.256 1.00 94.69 244 ASP A CA 1
ATOM 1904 C C . ASP A 1 244 ? -7.589 4.057 26.975 1.00 94.69 244 ASP A C 1
ATOM 1906 O O . ASP A 1 244 ? -7.159 4.828 26.116 1.00 94.69 244 ASP A O 1
ATOM 1910 N N . GLU A 1 245 ? -7.576 2.733 26.793 1.00 94.19 245 GLU A N 1
ATOM 1911 C CA . GLU A 1 245 ? -6.980 2.059 25.638 1.00 94.19 245 GLU A CA 1
ATOM 1912 C C . GLU A 1 245 ? -7.670 2.379 24.300 1.00 94.19 245 GLU A C 1
ATOM 1914 O O . GLU A 1 245 ? -7.055 2.211 23.246 1.00 94.19 245 GLU A O 1
ATOM 1919 N N . ASN A 1 246 ? -8.924 2.846 24.317 1.00 95.56 246 ASN A N 1
ATOM 1920 C CA . ASN A 1 246 ? -9.648 3.302 23.123 1.00 95.56 246 ASN A CA 1
ATOM 1921 C C . ASN A 1 246 ? -10.268 4.703 23.290 1.00 95.56 246 ASN A C 1
ATOM 1923 O O . ASN A 1 246 ? -11.238 5.056 22.611 1.00 95.56 246 ASN A O 1
ATOM 1927 N N . GLY A 1 247 ? -9.742 5.489 24.236 1.00 94.56 247 GLY A N 1
ATOM 1928 C CA . GLY A 1 247 ? -10.230 6.836 24.520 1.00 94.56 247 GLY A CA 1
ATOM 1929 C C . GLY A 1 247 ? -11.694 6.883 24.950 1.00 94.56 247 GLY A C 1
ATOM 1930 O O . GLY A 1 247 ? -12.406 7.798 24.554 1.00 94.56 247 GLY A O 1
ATOM 1931 N N . HIS A 1 248 ? -12.156 5.887 25.705 1.00 94.56 248 HIS A N 1
ATOM 1932 C CA . HIS A 1 248 ? -13.553 5.684 26.088 1.00 94.56 248 HIS A CA 1
ATOM 1933 C C . HIS A 1 248 ? -14.480 5.563 24.868 1.00 94.56 248 HIS A C 1
ATOM 1935 O O . HIS A 1 248 ? -15.501 6.239 24.778 1.00 94.56 248 HIS A O 1
ATOM 1941 N N . GLY A 1 249 ? -14.091 4.720 23.909 1.00 93.88 249 GLY A N 1
ATOM 1942 C CA . GLY A 1 249 ? -14.875 4.424 22.707 1.00 93.88 249 GLY A CA 1
ATOM 1943 C C . GLY A 1 249 ? -14.691 5.406 21.544 1.00 93.88 249 GLY A C 1
ATOM 1944 O O . GLY A 1 249 ? -15.374 5.269 20.531 1.00 93.88 249 GLY A O 1
ATOM 1945 N N . GLN A 1 250 ? -13.778 6.374 21.655 1.00 95.12 250 GLN A N 1
ATOM 1946 C CA . GLN A 1 250 ? -13.634 7.465 20.682 1.00 95.12 250 GLN A CA 1
ATOM 1947 C C . GLN A 1 250 ? -12.613 7.181 19.576 1.00 95.12 250 GLN A C 1
ATOM 1949 O O . GLN A 1 250 ? -12.793 7.632 18.446 1.00 95.12 250 GLN A O 1
ATOM 1954 N N . TRP A 1 251 ? -11.541 6.442 19.872 1.00 96.69 251 TRP A N 1
ATOM 1955 C CA . TRP A 1 251 ? -10.471 6.217 18.903 1.00 96.69 251 TRP A CA 1
ATOM 1956 C C . TRP A 1 251 ? -9.790 4.860 19.053 1.00 96.69 251 TRP A C 1
ATOM 1958 O O . TRP A 1 251 ? -9.825 4.216 20.097 1.00 96.69 251 TRP A O 1
ATOM 1968 N N . ILE A 1 252 ? -9.120 4.428 17.989 1.00 98.19 252 ILE A N 1
ATOM 1969 C CA . ILE A 1 252 ? -8.204 3.285 17.985 1.00 98.19 252 ILE A CA 1
ATOM 1970 C C . ILE A 1 252 ? -6.790 3.831 17.841 1.00 98.19 252 ILE A C 1
ATOM 1972 O O . ILE A 1 252 ? -6.522 4.614 16.935 1.00 98.19 252 ILE A O 1
ATOM 1976 N N . ASN A 1 253 ? -5.872 3.416 18.707 1.00 96.69 253 ASN A N 1
ATOM 1977 C CA . ASN A 1 253 ? -4.489 3.882 18.692 1.00 96.69 253 ASN A CA 1
ATOM 1978 C C . ASN A 1 253 ? -3.556 2.701 18.455 1.00 96.69 253 ASN A C 1
ATOM 1980 O O . ASN A 1 253 ? -3.555 1.756 19.238 1.00 96.69 253 ASN A O 1
ATOM 1984 N N . LEU A 1 254 ? -2.798 2.757 17.363 1.00 96.88 254 LEU A N 1
ATOM 1985 C CA . LEU A 1 254 ? -1.776 1.770 17.044 1.00 96.88 254 LEU A CA 1
ATOM 1986 C C . LEU A 1 254 ? -0.428 2.291 17.521 1.00 96.88 254 LEU A C 1
ATOM 1988 O O . LEU A 1 254 ? 0.062 3.300 17.013 1.00 96.88 254 LEU A O 1
ATOM 1992 N N . ASP A 1 255 ? 0.192 1.593 18.459 1.00 93.75 255 ASP A N 1
ATOM 1993 C CA . ASP A 1 255 ? 1.519 1.893 18.969 1.00 93.75 255 ASP A CA 1
ATOM 1994 C C . ASP A 1 255 ? 2.593 1.897 17.871 1.00 93.75 255 ASP A C 1
ATOM 1996 O O . ASP A 1 255 ? 2.345 1.625 16.700 1.00 93.75 255 ASP A O 1
ATOM 2000 N N . ASN A 1 256 ? 3.836 2.218 18.230 1.00 91.25 256 ASN A N 1
ATOM 2001 C CA . ASN A 1 256 ? 4.949 2.289 17.273 1.00 91.25 256 ASN A CA 1
ATOM 2002 C C . ASN A 1 256 ? 5.503 0.900 16.892 1.00 91.25 256 ASN A C 1
ATOM 2004 O O . ASN A 1 256 ? 6.662 0.773 16.508 1.00 91.25 256 ASN A O 1
ATOM 2008 N N . THR A 1 257 ? 4.684 -0.135 17.043 1.00 91.88 257 THR A N 1
ATOM 2009 C CA . THR A 1 257 ? 4.961 -1.523 16.685 1.00 91.88 257 THR A CA 1
ATOM 2010 C C . THR A 1 257 ? 3.760 -2.074 15.941 1.00 91.88 257 THR A C 1
ATOM 2012 O O . THR A 1 257 ? 2.633 -1.686 16.239 1.00 91.88 257 THR A O 1
ATOM 2015 N N . MET A 1 258 ? 3.989 -3.001 15.011 1.00 95.56 258 MET A N 1
ATOM 2016 C CA . MET A 1 258 ? 2.915 -3.651 14.262 1.00 95.56 258 MET A CA 1
ATOM 2017 C C . MET A 1 258 ? 1.857 -4.248 15.201 1.00 95.56 258 MET A C 1
ATOM 2019 O O . MET A 1 258 ? 2.165 -5.108 16.025 1.00 95.56 258 MET A O 1
ATOM 2023 N N . GLN A 1 259 ? 0.610 -3.822 15.028 1.00 96.75 259 GLN A N 1
ATOM 2024 C CA . GLN A 1 259 ? -0.565 -4.354 15.710 1.00 96.75 259 GLN A CA 1
ATOM 2025 C C . GLN A 1 259 ? -1.640 -4.712 14.690 1.00 96.75 259 GLN A C 1
ATOM 2027 O O . GLN A 1 259 ? -1.731 -4.096 13.626 1.00 96.75 259 GLN A O 1
ATOM 2032 N N . ILE A 1 260 ? -2.472 -5.696 15.034 1.00 97.75 260 ILE A N 1
ATOM 2033 C CA . ILE A 1 260 ? -3.680 -6.040 14.287 1.00 97.75 260 ILE A CA 1
ATOM 2034 C C . ILE A 1 260 ? -4.861 -5.947 15.246 1.00 97.75 260 ILE A C 1
ATOM 2036 O O . ILE A 1 260 ? -4.883 -6.590 16.298 1.00 97.75 260 ILE A O 1
ATOM 2040 N N . VAL A 1 261 ? -5.861 -5.161 14.867 1.00 98.25 261 VAL A N 1
ATOM 2041 C CA . VAL A 1 261 ? -7.104 -5.023 15.619 1.00 98.25 261 VAL A CA 1
ATOM 2042 C C . VAL A 1 261 ? -8.303 -5.301 14.726 1.00 98.25 261 VAL A C 1
ATOM 2044 O O . VAL A 1 261 ? -8.305 -4.982 13.535 1.00 98.25 261 VAL A O 1
ATOM 2047 N N . LYS A 1 262 ? -9.348 -5.875 15.313 1.00 98.38 262 LYS A N 1
ATOM 2048 C CA . LYS A 1 262 ? -10.701 -5.827 14.762 1.00 98.38 262 LYS A CA 1
ATOM 2049 C C . LYS A 1 262 ? -11.523 -4.849 15.578 1.00 98.38 262 LYS A C 1
ATOM 2051 O O . LYS A 1 262 ? -11.412 -4.828 16.800 1.00 98.38 262 LYS A O 1
ATOM 2056 N N . ALA A 1 263 ? -12.378 -4.086 14.920 1.00 98.19 263 ALA A N 1
ATOM 2057 C CA . ALA A 1 263 ? -13.272 -3.156 15.585 1.00 98.19 263 ALA A CA 1
ATOM 2058 C C . ALA A 1 263 ? -14.665 -3.198 14.971 1.00 98.19 263 ALA A C 1
ATOM 2060 O O . ALA A 1 263 ? -14.803 -3.339 13.754 1.00 98.19 263 ALA A O 1
ATOM 2061 N N . LYS A 1 264 ? -15.680 -3.021 15.817 1.00 98.31 264 LYS A N 1
ATOM 2062 C CA . LYS A 1 264 ? -17.056 -2.754 15.398 1.00 98.31 264 LYS A CA 1
ATOM 2063 C C . LYS A 1 264 ? -17.450 -1.349 15.806 1.00 98.31 264 LYS A C 1
ATOM 2065 O O . LYS A 1 264 ? -17.257 -0.960 16.958 1.00 98.31 264 LYS A O 1
ATOM 2070 N N . ILE A 1 265 ? -18.009 -0.610 14.860 1.00 98.19 265 ILE A N 1
ATOM 2071 C CA . ILE A 1 265 ? -18.371 0.794 15.012 1.00 98.19 265 ILE A CA 1
ATOM 2072 C C . ILE A 1 265 ? -19.895 0.879 14.993 1.00 98.19 265 ILE A C 1
ATOM 2074 O O . ILE A 1 265 ? -20.551 0.280 14.146 1.00 98.19 265 ILE A O 1
ATOM 2078 N N . PHE A 1 266 ? -20.479 1.632 15.913 1.00 96.88 266 PHE A N 1
ATOM 2079 C CA . PHE A 1 266 ? -21.915 1.852 15.977 1.00 96.88 266 PHE A CA 1
ATOM 2080 C C . PHE A 1 266 ? -22.250 3.293 15.602 1.00 96.88 266 PHE A C 1
ATOM 2082 O O . PHE A 1 266 ? -21.749 4.221 16.226 1.00 96.88 266 PHE A O 1
ATOM 2089 N N . ALA A 1 267 ? -23.106 3.469 14.593 1.00 96.81 267 ALA A N 1
ATOM 2090 C CA . ALA A 1 267 ? -23.665 4.769 14.229 1.00 96.81 267 ALA A CA 1
ATOM 2091 C C . ALA A 1 267 ? -25.006 4.999 14.940 1.00 96.81 267 ALA A C 1
ATOM 2093 O O . ALA A 1 267 ? -25.868 4.106 14.897 1.00 96.81 267 ALA A O 1
ATOM 2094 N N . TYR A 1 268 ? -25.201 6.186 15.525 1.00 94.69 268 TYR A N 1
ATOM 2095 C CA . TYR A 1 268 ? -26.421 6.573 16.251 1.00 94.69 268 TYR A CA 1
ATOM 2096 C C . TYR A 1 268 ? -26.800 8.052 16.127 1.00 94.69 268 TYR A C 1
ATOM 2098 O O . TYR A 1 268 ? -25.933 8.914 15.841 1.00 94.69 268 TYR A O 1
#

Secondary structure (DSSP, 8-state):
-HHHHHHHHHHHHHHHHHH-----EEEEE--SSTTPPBTTB-TTS--GGGHHHHHHH-TT-SEEEEEE-SS-HHHHHHHHS-TT---EEEEE--STHHHHHHHHHHHHH--SEEEETTGGGPPSS-HHHHHHHHHHHHHHHHHHHTTTT-EEEEE-BTTB-EEEEEETTEEEEEEESS---TTSPPPEEEEEE-SSSEEEEEEESEEEEEEE--TTS--EEEEEEEEEEEETTEEEEEEEE-GGGGTTTT-EE--SS-EEEEEEEEE-

pLDDT: mean 95.57, std 3.78, range [76.75, 98.88]

Foldseek 3Di:
DQLVLLLVVQVVLVVVCVVPNDAAEFEDPEDQDPPDDDVSTPPRACYLVCVVSNCVRRVSHQAYEYQEAHLPLVVRLVSRLPPPHAYAHQEYAPALQLLQSVQQSCFARVHPYDHYPPNVPDDPPHQNVVSVQQCVLCVVVSVVCPPVQQKHKDWDGQPDAWDWDDHQQKIKIKGFQDHDDPRARTWIWMWGHPDNFKIKIKTARMKIFIFGNDPVQGHKFWPWKFWFGGDPNDTDTDDIQADPCAVRRGMHHGHRHITMMMTGMDTD